Protein AF-A0A9P7GF35-F1 (afdb_monomer)

Radius of gyration: 22.17 Å; Cα contacts (8 Å, |Δi|>4): 442; chains: 1; bounding box: 67×77×40 Å

Solvent-accessible surface area (backbone atoms only — not comparable to full-atom values): 13468 Å² total; per-residue (Å²): 143,90,86,85,67,69,84,62,52,58,61,56,48,50,56,48,52,73,62,25,86,71,75,96,76,83,63,49,80,72,39,48,43,60,59,51,46,51,55,46,25,17,73,70,46,30,60,53,53,39,64,26,36,18,24,52,23,86,86,40,63,33,43,46,69,70,34,68,54,26,30,35,24,61,68,49,75,33,52,42,80,53,73,82,64,52,25,45,70,47,24,30,50,21,45,73,65,11,29,26,39,33,44,51,87,72,87,72,86,39,48,26,38,31,23,27,37,47,41,93,91,48,76,90,35,54,89,33,25,25,45,34,38,32,31,78,45,62,67,86,70,77,71,82,72,83,70,72,71,59,67,54,64,40,42,90,63,93,43,52,32,43,34,39,37,39,35,34,83,42,91,56,62,50,65,44,65,48,73,47,97,54,50,77,82,59,80,44,59,61,79,51,31,45,37,20,35,38,40,38,37,27,20,86,44,72,75,29,31,43,83,72,82,76,78,74,76,78,78,80,71,79,80,80,80,80,80,78,83,84,79,86,82,87,133

Nearest PDB structures (foldseek):
  7v0k-assembly1_P  TM=4.024E-01  e=1.291E+00  Homo sapiens
  7v0y-assembly1_C  TM=4.016E-01  e=3.943E+00  Homo sapiens
  7tw3-assembly1_A  TM=4.427E-01  e=6.087E+00  Homo sapiens
  7tw6-assembly1_K  TM=3.292E-01  e=5.053E+00  Homo sapiens

Mean predicted aligned error: 11.5 Å

Organism: NCBI:txid117069

Secondary structure (DSSP, 8-state):
---SSHHHHHHHHHHHHHHBT-----PPPPEEHHHHHHHHB-HHHHHHHHT---TT-TTSPPHHHHTTTEEE---EEEEBSSGGGSSHHHHHHHHHHTEEEEPPSSSSSSSEEEEEEE-TTS---GGGEEEEEEEEEEGGG---------GGGG---SS-EEEEEEEET-S--EEEE---S-GGGGT--HHHHTTEEEEEEE--STTTB-----------------PPP------

Sequence (235 aa):
MLARSVALEETLAGDIYQRLSIQTVCVGAPVKGLDWLRALLSEELYNQARQARPCGDENGATLEDAFEDAWFTFSHFAKAEDSSLISIKYLTACNVCGMAIQCPPNPYSIDGMFGIHFGIDKPIKEKNTGAGLWKARFREDGDINEHVINPTIAGSNKNPTLAFVFEMGSSDSKVVASRVDSPRAIGSGNDALGKHYQLVVHGVTSATFSVRRLKSQSSQVPAATRAVPTTLGGE

Foldseek 3Di:
DDPDPPPVLCPLVVVVCVQWVDDDDDWDDKDQPLVVLPQWWPPVQSVVQQQFAFQLDPPADGVCVQRVQKIATADEEIEGPDLVCLALSVLLSCRVRNYWYQYDPDDQQFRTKHWIAGHPP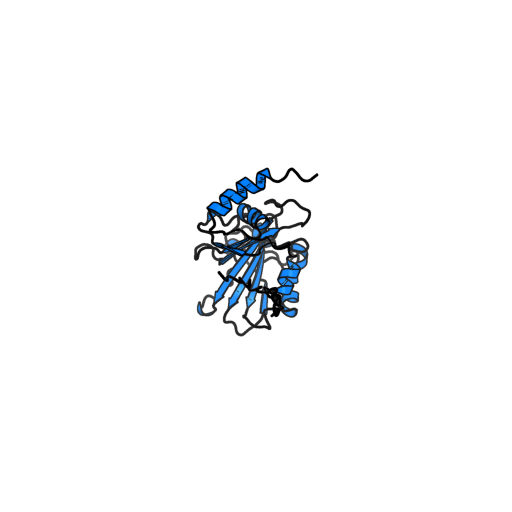DDSDSQRIEMETEHEDEPVPVDPPPDDRQRCSNHDYPGAYEYEYEYEPDPDFHKDWHHDPDPVVRVDDSSSRNRYTYIYTYYDDCNTTPDDDDPPPPPPPPPPPDDDDDDDDDD

Structure (mmCIF, N/CA/C/O backbone):
data_AF-A0A9P7GF35-F1
#
_entry.id   AF-A0A9P7GF35-F1
#
loop_
_atom_site.group_PDB
_atom_site.id
_atom_site.type_symbol
_atom_site.label_atom_id
_atom_site.label_alt_id
_atom_site.label_comp_id
_atom_site.label_asym_id
_atom_site.label_entity_id
_atom_site.label_seq_id
_atom_site.pdbx_PDB_ins_code
_atom_site.Cartn_x
_atom_site.Cartn_y
_atom_site.Cartn_z
_atom_site.occupancy
_atom_site.B_iso_or_equiv
_atom_site.auth_seq_id
_atom_site.auth_comp_id
_atom_site.auth_asym_id
_atom_site.auth_atom_id
_atom_site.pdbx_PDB_model_num
ATOM 1 N N . MET A 1 1 ? -29.688 -7.977 17.708 1.00 28.17 1 MET A N 1
ATOM 2 C CA . MET A 1 1 ? -30.329 -6.677 17.408 1.00 28.17 1 MET A CA 1
ATOM 3 C C . MET A 1 1 ? -29.433 -5.941 16.405 1.00 28.17 1 MET A C 1
ATOM 5 O O . MET A 1 1 ? -28.648 -5.092 16.791 1.00 28.17 1 MET A O 1
ATOM 9 N N . LEU A 1 2 ? -29.465 -6.361 15.133 1.00 30.31 2 LEU A N 1
ATOM 10 C CA . LEU A 1 2 ? -28.614 -5.874 14.033 1.00 30.31 2 LEU A CA 1
ATOM 11 C C . LEU A 1 2 ? -29.539 -5.419 12.902 1.00 30.31 2 LEU A C 1
ATOM 13 O O . LEU A 1 2 ? -29.846 -6.170 11.989 1.00 30.31 2 LEU A O 1
ATOM 17 N N . ALA A 1 3 ? -30.080 -4.216 13.032 1.00 31.89 3 ALA A N 1
ATOM 18 C CA . ALA A 1 3 ? -30.901 -3.602 11.998 1.00 31.89 3 ALA A CA 1
ATOM 19 C C . ALA A 1 3 ? -30.765 -2.089 12.142 1.00 31.89 3 ALA A C 1
ATOM 21 O O . ALA A 1 3 ? -31.609 -1.456 12.771 1.00 31.89 3 ALA A O 1
ATOM 22 N N . ARG A 1 4 ? -29.647 -1.523 11.660 1.00 30.78 4 ARG A N 1
ATOM 23 C CA . ARG A 1 4 ? -29.525 -0.066 11.445 1.00 30.78 4 ARG A CA 1
ATOM 24 C C . ARG A 1 4 ? -28.372 0.412 10.542 1.00 30.78 4 ARG A C 1
ATOM 26 O O . ARG A 1 4 ? -28.106 1.608 10.540 1.00 30.78 4 ARG A O 1
ATOM 33 N N . SER A 1 5 ? -27.733 -0.445 9.736 1.00 34.16 5 SER A N 1
ATOM 34 C CA . SER A 1 5 ? -26.709 -0.011 8.753 1.00 34.16 5 SER A CA 1
ATOM 35 C C . SER A 1 5 ? -27.107 -0.140 7.273 1.00 34.16 5 SER A C 1
ATOM 37 O O . SER A 1 5 ? -26.442 0.450 6.430 1.00 34.16 5 SER A O 1
ATOM 39 N N . VAL A 1 6 ? -28.214 -0.817 6.950 1.00 39.38 6 VAL A N 1
ATOM 40 C CA . VAL A 1 6 ? -28.559 -1.233 5.569 1.00 39.38 6 VAL A CA 1
ATOM 41 C C . VAL A 1 6 ? -28.831 -0.062 4.604 1.00 39.38 6 VAL A C 1
ATOM 43 O O . VAL A 1 6 ? -28.586 -0.168 3.409 1.00 39.38 6 VAL A O 1
ATOM 46 N N . ALA A 1 7 ? -29.253 1.104 5.099 1.00 35.03 7 ALA A N 1
ATOM 47 C CA . ALA A 1 7 ? -29.699 2.204 4.232 1.00 35.03 7 ALA A CA 1
ATOM 48 C C . ALA A 1 7 ? -28.572 2.984 3.517 1.00 35.03 7 ALA A C 1
ATOM 50 O O . ALA A 1 7 ? -28.858 3.768 2.616 1.00 35.03 7 ALA A O 1
ATOM 51 N N . LEU A 1 8 ? -27.305 2.816 3.918 1.00 39.34 8 LEU A N 1
ATOM 52 C CA . LEU A 1 8 ? -26.163 3.478 3.262 1.00 39.34 8 LEU A CA 1
ATOM 53 C C . LEU A 1 8 ? -25.446 2.553 2.267 1.00 39.34 8 LEU A C 1
ATOM 55 O O . LEU A 1 8 ? -24.799 3.040 1.343 1.00 39.34 8 LEU A O 1
ATOM 59 N N . GLU A 1 9 ? -25.589 1.237 2.446 1.00 47.12 9 GLU A N 1
ATOM 60 C CA . GLU A 1 9 ? -24.984 0.213 1.593 1.00 47.12 9 GLU A CA 1
ATOM 61 C C . GLU A 1 9 ? -25.711 0.106 0.248 1.00 47.12 9 GLU A C 1
ATOM 63 O O . GLU A 1 9 ? -25.050 0.056 -0.782 1.00 47.12 9 GLU A O 1
ATOM 68 N N . GLU A 1 10 ? -27.047 0.173 0.220 1.00 49.66 10 GLU A N 1
ATOM 69 C CA . GLU A 1 10 ? -27.807 -0.004 -1.028 1.00 49.66 10 GLU A CA 1
ATOM 70 C C . GLU A 1 10 ? -27.603 1.144 -2.031 1.00 49.66 10 GLU A C 1
ATOM 72 O O . GLU A 1 10 ? -27.444 0.900 -3.227 1.00 49.66 10 GLU A O 1
ATOM 77 N N . THR A 1 11 ? -27.537 2.395 -1.566 1.00 53.59 11 THR A N 1
ATOM 78 C CA . THR A 1 11 ? -27.461 3.557 -2.469 1.00 53.59 11 THR A CA 1
ATOM 79 C C . THR A 1 11 ? -26.055 3.778 -3.024 1.00 53.59 11 THR A C 1
ATOM 81 O O . THR A 1 11 ? -25.903 4.073 -4.207 1.00 53.59 11 THR A O 1
ATOM 84 N N . LEU A 1 12 ? -25.016 3.637 -2.188 1.00 54.94 12 LEU A N 1
ATOM 85 C CA . LEU A 1 12 ? -23.630 3.819 -2.634 1.00 54.94 12 LEU A CA 1
ATOM 86 C C . LEU A 1 12 ? -23.150 2.624 -3.455 1.00 54.94 12 LEU A C 1
ATOM 88 O O . LEU A 1 12 ? -22.495 2.819 -4.473 1.00 54.94 12 LEU A O 1
ATOM 92 N N . ALA A 1 13 ? -23.479 1.399 -3.035 1.00 60.09 13 ALA A N 1
ATOM 93 C CA . ALA A 1 13 ? -23.091 0.220 -3.793 1.00 60.09 13 ALA A CA 1
ATOM 94 C C . ALA A 1 13 ? -23.854 0.148 -5.121 1.00 60.09 13 ALA A C 1
ATOM 96 O O . ALA A 1 13 ? -23.249 -0.185 -6.131 1.00 60.09 13 ALA A O 1
ATOM 97 N N . GLY A 1 14 ? -25.139 0.528 -5.155 1.00 61.09 14 GLY A N 1
ATOM 98 C CA . GLY A 1 14 ? -25.937 0.555 -6.384 1.00 61.09 14 GLY A CA 1
ATOM 99 C C . GLY A 1 14 ? -25.341 1.441 -7.484 1.00 61.09 14 GLY A C 1
ATOM 100 O O . GLY A 1 14 ? -25.184 0.979 -8.612 1.00 61.09 14 GLY A O 1
ATOM 101 N N . ASP A 1 15 ? -24.943 2.674 -7.151 1.00 65.81 15 ASP A N 1
ATOM 102 C CA . ASP A 1 15 ? -24.263 3.587 -8.089 1.00 65.81 15 ASP A CA 1
ATOM 103 C C . ASP A 1 15 ? -22.918 3.008 -8.568 1.00 65.81 15 ASP A C 1
ATOM 105 O O . ASP A 1 15 ? -22.574 3.048 -9.746 1.00 65.81 15 ASP A O 1
ATOM 109 N N . ILE A 1 16 ? -22.174 2.365 -7.668 1.00 65.69 16 ILE A N 1
ATOM 110 C CA . ILE A 1 16 ? -20.873 1.762 -7.981 1.00 65.69 16 ILE A CA 1
ATOM 111 C C . ILE A 1 16 ? -21.010 0.556 -8.906 1.00 65.69 16 ILE A C 1
ATOM 113 O O . ILE A 1 16 ? -20.265 0.452 -9.876 1.00 65.69 16 ILE A O 1
ATOM 117 N N . TYR A 1 17 ? -21.974 -0.326 -8.646 1.00 65.38 17 TYR A N 1
ATOM 118 C CA . TYR A 1 17 ? -22.264 -1.478 -9.497 1.00 65.38 17 TYR A CA 1
ATOM 119 C C . TYR A 1 17 ? -22.778 -1.073 -10.880 1.00 65.38 17 TYR A C 1
ATOM 121 O O . TYR A 1 17 ? -22.574 -1.813 -11.833 1.00 65.38 17 TYR A O 1
ATOM 129 N N . GLN A 1 18 ? -23.435 0.082 -11.021 1.00 66.88 18 GLN A N 1
ATOM 130 C CA . GLN A 1 18 ? -23.848 0.579 -12.337 1.00 66.88 18 GLN A CA 1
ATOM 131 C C . GLN A 1 18 ? -22.675 1.117 -13.157 1.00 66.88 18 GLN A C 1
ATOM 1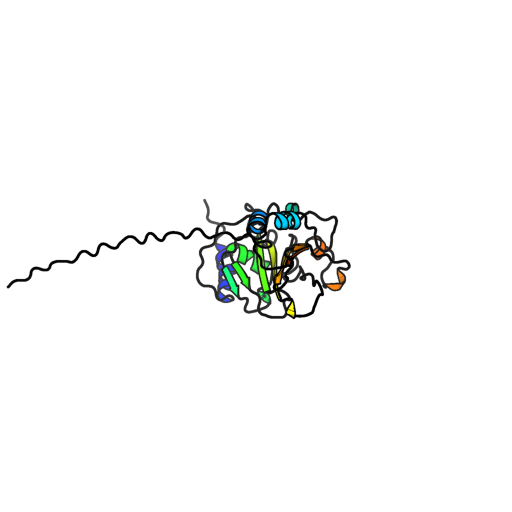33 O O . GLN A 1 18 ? -22.689 1.014 -14.380 1.00 66.88 18 GLN A O 1
ATOM 138 N N . ARG A 1 19 ? -21.671 1.694 -12.491 1.00 65.56 19 ARG A N 1
ATOM 139 C CA . ARG A 1 19 ? -20.513 2.338 -13.133 1.00 65.56 19 ARG A CA 1
ATOM 140 C C . ARG A 1 19 ? -19.305 1.419 -13.303 1.00 65.56 19 ARG A C 1
ATOM 142 O O . ARG A 1 19 ? -18.307 1.816 -13.898 1.00 65.56 19 ARG A O 1
ATOM 149 N N . LEU A 1 20 ? -19.371 0.215 -12.747 1.00 59.47 20 LEU A N 1
ATOM 150 C CA . LEU A 1 20 ? -18.343 -0.808 -12.844 1.00 59.47 20 LEU A CA 1
ATOM 151 C C . LEU A 1 20 ? -18.967 -2.083 -13.406 1.00 59.47 20 LEU A C 1
ATOM 153 O O . LEU A 1 20 ? -20.027 -2.516 -12.967 1.00 59.47 20 LEU A O 1
ATOM 157 N N . SER A 1 21 ? -18.285 -2.740 -14.337 1.00 61.38 21 SER A N 1
ATOM 158 C CA . SER A 1 21 ? -18.743 -4.017 -14.897 1.00 61.38 21 SER A CA 1
ATOM 159 C C . SER A 1 21 ? -18.522 -5.184 -13.920 1.00 61.38 21 SER A C 1
ATOM 161 O O . SER A 1 21 ? -17.575 -5.957 -14.055 1.00 61.38 21 SER A O 1
ATOM 163 N N . ILE A 1 22 ? -19.390 -5.319 -12.910 1.00 58.19 22 ILE A N 1
ATOM 164 C CA . ILE A 1 22 ? -19.257 -6.319 -11.833 1.00 58.19 22 ILE A CA 1
ATOM 165 C C . ILE A 1 22 ? -20.374 -7.375 -11.910 1.00 58.19 22 ILE A C 1
ATOM 167 O O . ILE A 1 22 ? -21.554 -7.043 -12.004 1.00 58.19 22 ILE A O 1
ATOM 171 N N . GLN A 1 23 ? -20.015 -8.660 -11.813 1.00 52.72 23 GLN A N 1
ATOM 172 C CA . GLN A 1 23 ? -20.946 -9.772 -11.554 1.00 52.72 23 GLN A CA 1
ATOM 173 C C . GLN A 1 23 ? -20.897 -10.154 -10.066 1.00 52.72 23 GLN A C 1
ATOM 175 O O . GLN A 1 23 ? -19.844 -10.033 -9.458 1.00 52.72 23 GLN A O 1
ATOM 180 N N . THR A 1 24 ? -22.015 -10.594 -9.475 1.00 50.47 24 THR A N 1
ATOM 181 C CA . THR A 1 24 ? -22.198 -10.868 -8.030 1.00 50.47 24 THR A CA 1
ATOM 182 C C . THR A 1 24 ? -21.032 -11.636 -7.381 1.00 50.47 24 THR A C 1
ATOM 184 O O . THR A 1 24 ? -20.631 -12.683 -7.887 1.00 50.47 24 THR A O 1
ATOM 187 N N . VAL A 1 25 ? -20.522 -11.148 -6.236 1.00 51.81 25 VAL A N 1
ATOM 188 C CA . VAL A 1 25 ? -19.281 -11.651 -5.612 1.00 51.81 25 VAL A CA 1
ATOM 189 C C . VAL A 1 25 ? -19.461 -12.089 -4.156 1.00 51.81 25 VAL A C 1
ATOM 191 O O . VAL A 1 25 ? -20.094 -11.407 -3.353 1.00 51.81 25 VAL A O 1
ATOM 194 N N . CYS A 1 26 ? -18.828 -13.209 -3.797 1.00 52.53 26 CYS A N 1
ATOM 195 C CA . CYS A 1 26 ? -18.557 -13.579 -2.410 1.00 52.53 26 CYS A CA 1
ATOM 196 C C . CYS A 1 26 ? -17.395 -12.732 -1.862 1.00 52.53 26 CYS A C 1
ATOM 198 O O . CYS A 1 26 ? -16.253 -12.858 -2.316 1.00 52.53 26 CYS A O 1
ATOM 200 N N . VAL A 1 27 ? -17.675 -11.881 -0.876 1.00 59.75 27 VAL A N 1
ATOM 201 C CA . VAL A 1 27 ? -16.655 -11.076 -0.191 1.00 59.75 27 VAL A CA 1
ATOM 202 C C . VAL A 1 27 ? -15.805 -11.994 0.692 1.00 59.75 27 VAL A C 1
ATOM 204 O O . VAL A 1 27 ? -16.333 -12.738 1.520 1.00 59.75 27 VAL A O 1
ATOM 207 N N . GLY A 1 28 ? -14.486 -11.984 0.485 1.00 64.19 28 GLY A N 1
ATOM 208 C CA . GLY A 1 28 ? -13.545 -12.725 1.327 1.00 64.19 28 GLY A CA 1
ATOM 209 C C . GLY A 1 28 ? -13.454 -12.123 2.732 1.00 64.19 28 GLY A C 1
ATOM 210 O O . GLY A 1 28 ? -13.747 -10.947 2.934 1.00 64.19 28 GLY A O 1
ATOM 211 N N . ALA A 1 29 ? -13.037 -12.921 3.717 1.00 82.75 29 ALA A N 1
ATOM 212 C CA . ALA A 1 29 ? -12.776 -12.394 5.055 1.00 82.75 29 ALA A CA 1
ATOM 213 C C . ALA A 1 29 ? -11.640 -11.345 5.011 1.00 82.75 29 ALA A C 1
ATOM 215 O O . ALA A 1 29 ? -10.667 -11.557 4.282 1.00 82.75 29 ALA A O 1
ATOM 216 N N . PRO A 1 30 ? -11.726 -10.249 5.791 1.00 90.19 30 PRO A N 1
ATOM 217 C CA . PRO A 1 30 ? -10.646 -9.275 5.899 1.00 90.19 30 PRO A CA 1
ATOM 218 C C . PRO A 1 30 ? -9.318 -9.922 6.305 1.00 90.19 30 PRO A C 1
ATOM 220 O O . PRO A 1 30 ? -9.273 -10.769 7.198 1.00 90.19 30 PRO A O 1
ATOM 223 N N . VAL A 1 31 ? -8.227 -9.484 5.681 1.00 93.12 31 VAL A N 1
ATOM 224 C CA . VAL A 1 31 ? -6.857 -9.917 5.982 1.00 93.12 31 VAL A CA 1
ATOM 225 C C . VAL A 1 31 ? -6.080 -8.730 6.535 1.00 93.12 31 VAL A C 1
ATOM 227 O O . VAL A 1 31 ? -6.189 -7.626 6.003 1.00 93.12 31 VAL A O 1
ATOM 230 N N . LYS A 1 32 ? -5.276 -8.931 7.584 1.00 95.88 32 LYS A N 1
ATOM 231 C CA . LYS A 1 32 ? -4.388 -7.873 8.085 1.00 95.88 32 LYS A CA 1
ATOM 232 C C . LYS A 1 32 ? -3.385 -7.466 7.006 1.00 95.88 32 LYS A C 1
ATOM 234 O O . LYS A 1 32 ? -2.803 -8.325 6.346 1.00 95.88 32 LYS A O 1
ATOM 239 N N . GLY A 1 33 ? -3.138 -6.169 6.858 1.00 94.31 33 GLY A N 1
ATOM 240 C CA . GLY A 1 33 ? -2.268 -5.624 5.814 1.00 94.31 33 GLY A CA 1
ATOM 241 C C . GLY A 1 33 ? -0.842 -6.176 5.881 1.00 94.31 33 GLY A C 1
ATOM 242 O O . GLY A 1 33 ? -0.283 -6.574 4.860 1.00 94.31 33 GLY A O 1
ATOM 243 N N . LEU A 1 34 ? -0.278 -6.289 7.088 1.00 96.31 34 LEU A N 1
ATOM 244 C CA . LEU A 1 34 ? 1.055 -6.869 7.292 1.00 96.31 34 LEU A CA 1
ATOM 245 C C . LEU A 1 34 ? 1.097 -8.375 6.989 1.00 96.31 34 LEU A C 1
ATOM 247 O O . LEU A 1 34 ? 2.058 -8.847 6.383 1.00 96.31 34 LEU A O 1
ATOM 251 N N . ASP A 1 35 ? 0.039 -9.122 7.322 1.00 95.31 35 ASP A N 1
ATOM 252 C CA . ASP A 1 35 ? -0.058 -10.549 6.985 1.00 95.31 35 ASP A CA 1
ATOM 253 C C . ASP A 1 35 ? -0.170 -10.756 5.471 1.00 95.31 35 ASP A C 1
ATOM 255 O O . ASP A 1 35 ? 0.453 -11.665 4.916 1.00 95.31 35 ASP A O 1
ATOM 259 N N . TRP A 1 36 ? -0.916 -9.884 4.786 1.00 93.38 36 TRP A N 1
ATOM 260 C CA . TRP A 1 36 ? -0.992 -9.870 3.329 1.00 93.38 36 TRP A CA 1
ATOM 261 C C . TRP A 1 36 ? 0.381 -9.592 2.704 1.00 93.38 36 TRP A C 1
ATOM 263 O O . TRP A 1 36 ? 0.813 -10.325 1.815 1.00 93.38 36 TRP A O 1
ATOM 273 N N . LEU A 1 37 ? 1.114 -8.596 3.214 1.00 93.50 37 LEU A N 1
ATOM 274 C CA . LEU A 1 37 ? 2.448 -8.256 2.717 1.00 93.50 37 LEU A CA 1
ATOM 275 C C . LEU A 1 37 ? 3.452 -9.395 2.947 1.00 93.50 37 LEU A C 1
ATOM 277 O O . LEU A 1 37 ? 4.238 -9.717 2.054 1.00 93.50 37 LEU A O 1
ATOM 281 N N . ARG A 1 38 ? 3.387 -10.056 4.110 1.00 94.06 38 ARG A N 1
ATOM 282 C CA . ARG A 1 38 ? 4.190 -11.246 4.427 1.00 94.06 38 ARG A CA 1
ATOM 283 C C . ARG A 1 38 ? 3.854 -12.432 3.528 1.00 94.06 38 ARG A C 1
ATOM 285 O O . ARG A 1 38 ? 4.718 -13.254 3.238 1.00 94.06 38 ARG A O 1
ATOM 292 N N . ALA A 1 39 ? 2.595 -12.564 3.119 1.00 91.62 39 ALA A N 1
ATOM 293 C CA . ALA A 1 39 ? 2.179 -13.599 2.183 1.00 91.62 39 ALA A CA 1
ATOM 294 C C . ALA A 1 39 ? 2.626 -13.306 0.744 1.00 91.62 39 ALA A C 1
ATOM 296 O O . ALA A 1 39 ? 2.810 -14.255 -0.016 1.00 91.62 39 ALA A O 1
ATOM 297 N N . LEU A 1 40 ? 2.802 -12.030 0.387 1.00 90.69 40 LEU A N 1
ATOM 298 C CA . LEU A 1 40 ? 3.241 -11.589 -0.935 1.00 90.69 40 LEU A CA 1
ATOM 299 C C . LEU A 1 40 ? 4.759 -11.733 -1.123 1.00 90.69 40 LEU A C 1
ATOM 301 O O . LEU A 1 40 ? 5.205 -12.346 -2.092 1.00 90.69 40 LEU A O 1
ATOM 305 N N . LEU A 1 41 ? 5.550 -11.173 -0.209 1.00 91.44 41 LEU A N 1
ATOM 306 C CA . LEU A 1 41 ? 7.009 -11.087 -0.330 1.00 91.44 41 LEU A CA 1
ATOM 307 C C . LEU A 1 41 ? 7.709 -12.311 0.273 1.00 91.44 41 LEU A C 1
ATOM 309 O O . LEU A 1 41 ? 7.141 -13.017 1.108 1.00 91.44 41 LEU A O 1
ATOM 313 N N . SER A 1 42 ? 8.952 -12.573 -0.132 1.00 91.12 42 SER A N 1
ATOM 314 C CA . SER A 1 42 ? 9.828 -13.489 0.608 1.00 91.12 42 SER A CA 1
ATOM 315 C C . SER A 1 42 ? 10.098 -12.957 2.020 1.00 91.12 42 SER A C 1
ATOM 317 O O . SER A 1 42 ? 9.968 -11.763 2.284 1.00 91.12 42 SER A O 1
ATOM 319 N N . GLU A 1 43 ? 10.470 -13.835 2.955 1.00 91.56 43 GLU A N 1
ATOM 320 C CA . GLU A 1 43 ? 10.655 -13.443 4.360 1.00 91.56 43 GLU A CA 1
ATOM 321 C C . GLU A 1 43 ? 11.737 -12.367 4.541 1.00 91.56 43 GLU A C 1
ATOM 323 O O . GLU A 1 43 ? 11.567 -11.436 5.329 1.00 91.56 43 GLU A O 1
ATOM 328 N N . GLU A 1 44 ? 12.819 -12.447 3.766 1.00 90.12 44 GLU A N 1
ATOM 329 C CA . GLU A 1 44 ? 13.876 -11.436 3.753 1.00 90.12 44 GLU A CA 1
ATOM 330 C C . GLU A 1 44 ? 13.346 -10.069 3.300 1.00 90.12 44 GLU A C 1
ATOM 332 O O . GLU A 1 44 ? 13.517 -9.068 4.000 1.00 90.12 44 GLU A O 1
ATOM 337 N N . LEU A 1 45 ? 12.642 -10.024 2.167 1.00 91.56 45 LEU A N 1
ATOM 338 C CA . LEU A 1 45 ? 12.130 -8.774 1.606 1.00 91.56 45 LEU A CA 1
ATOM 339 C C . LEU A 1 45 ? 10.960 -8.208 2.412 1.00 91.56 45 LEU A C 1
ATOM 341 O O . LEU A 1 45 ? 10.824 -6.993 2.521 1.00 91.56 45 LEU A O 1
ATOM 345 N N . TYR A 1 46 ? 10.155 -9.064 3.039 1.00 94.56 46 TYR A N 1
ATOM 346 C CA . TYR A 1 46 ? 9.144 -8.650 4.007 1.00 94.56 46 TYR A CA 1
ATOM 347 C C . TYR A 1 46 ? 9.778 -7.929 5.205 1.00 94.56 46 TYR A C 1
ATOM 349 O O . TYR A 1 46 ? 9.304 -6.866 5.610 1.00 94.56 46 TYR A O 1
ATOM 357 N N . ASN A 1 47 ? 10.877 -8.464 5.747 1.00 94.19 47 ASN A N 1
ATOM 358 C CA . ASN A 1 47 ? 11.591 -7.836 6.859 1.00 94.19 47 ASN A CA 1
ATOM 359 C C . ASN A 1 47 ? 12.181 -6.471 6.489 1.00 94.19 47 ASN A C 1
ATOM 361 O O . ASN A 1 47 ? 12.208 -5.577 7.332 1.00 94.19 47 ASN A O 1
ATOM 365 N N . GLN A 1 48 ? 12.610 -6.288 5.240 1.00 93.12 48 GLN A N 1
ATOM 366 C CA . GLN A 1 48 ? 13.031 -4.980 4.733 1.00 93.12 48 GLN A CA 1
ATOM 367 C C . GLN A 1 48 ? 11.828 -4.039 4.569 1.00 93.12 48 GLN A C 1
ATOM 369 O O . GLN A 1 48 ? 11.850 -2.909 5.056 1.00 93.12 48 GLN A O 1
ATOM 374 N N . ALA A 1 49 ? 10.751 -4.520 3.945 1.00 94.38 49 ALA A N 1
ATOM 375 C CA . ALA A 1 49 ? 9.553 -3.738 3.664 1.00 94.38 49 ALA A CA 1
ATOM 376 C C . ALA A 1 49 ? 8.881 -3.199 4.936 1.00 94.38 49 ALA A C 1
ATOM 378 O O . ALA A 1 49 ? 8.502 -2.031 4.977 1.00 94.38 49 ALA A O 1
ATOM 379 N N . ARG A 1 50 ? 8.771 -4.007 5.999 1.00 96.25 50 ARG A N 1
ATOM 380 C CA . ARG A 1 50 ? 8.124 -3.585 7.256 1.00 96.25 50 ARG A CA 1
ATOM 381 C C . ARG A 1 50 ? 8.864 -2.441 7.965 1.00 96.25 50 ARG A C 1
ATOM 383 O O . ARG A 1 50 ? 8.244 -1.674 8.689 1.00 96.25 50 ARG A O 1
ATOM 390 N N . GLN A 1 51 ? 10.167 -2.296 7.720 1.00 96.44 51 GLN A N 1
ATOM 391 C CA . GLN A 1 51 ? 11.003 -1.230 8.286 1.00 96.44 51 GLN A CA 1
ATOM 392 C C . GLN A 1 51 ? 11.036 0.039 7.418 1.00 96.44 51 GLN A C 1
ATOM 394 O O . GLN A 1 51 ? 11.688 1.019 7.786 1.00 96.44 51 GLN A O 1
ATOM 399 N N . ALA A 1 52 ? 10.346 0.042 6.271 1.00 94.94 52 ALA A N 1
ATOM 400 C CA . ALA A 1 52 ? 10.271 1.203 5.394 1.00 94.94 52 ALA A CA 1
ATOM 401 C C . ALA A 1 52 ? 9.663 2.416 6.115 1.00 94.94 52 ALA A C 1
ATOM 403 O O . ALA A 1 52 ? 8.798 2.279 6.980 1.00 94.94 52 ALA A O 1
ATOM 404 N N . ARG A 1 53 ? 10.114 3.610 5.730 1.00 95.06 53 ARG A N 1
ATOM 405 C CA . ARG A 1 53 ? 9.643 4.905 6.242 1.00 95.06 53 ARG A CA 1
ATOM 406 C C . ARG A 1 53 ? 8.862 5.641 5.145 1.00 95.06 53 ARG A C 1
ATOM 408 O O . ARG A 1 53 ? 9.024 5.284 3.973 1.00 95.06 53 ARG A O 1
ATOM 415 N N . PRO A 1 54 ? 8.030 6.638 5.490 1.00 93.81 54 PRO A N 1
ATOM 416 C CA . PRO A 1 54 ? 7.350 7.450 4.497 1.00 93.81 54 PRO A CA 1
ATOM 417 C C . PRO A 1 54 ? 8.325 8.106 3.517 1.00 93.81 54 PRO A C 1
ATOM 419 O O . PRO A 1 54 ? 9.406 8.555 3.892 1.00 93.81 54 PRO A O 1
ATOM 422 N N . CYS A 1 55 ? 7.910 8.232 2.262 1.00 90.62 55 CYS A N 1
ATOM 423 C CA . CYS A 1 55 ? 8.717 8.789 1.186 1.00 90.62 55 CYS A CA 1
ATOM 424 C C . CYS A 1 55 ? 9.174 10.229 1.458 1.00 90.62 55 CYS A C 1
ATOM 426 O O . CYS A 1 55 ? 10.246 10.608 0.997 1.00 90.62 55 CYS A O 1
ATOM 428 N N . GLY A 1 56 ? 8.368 11.027 2.169 1.00 88.12 56 GLY A N 1
ATOM 429 C CA . GLY A 1 56 ? 8.679 12.420 2.512 1.00 88.12 56 GLY A CA 1
ATOM 430 C C . GLY A 1 56 ? 9.040 12.668 3.975 1.00 88.12 56 GLY A C 1
ATOM 431 O O . GLY A 1 56 ? 9.119 13.830 4.362 1.00 88.12 56 GLY A O 1
ATOM 432 N N . ASP A 1 57 ? 9.203 11.622 4.790 1.00 88.88 57 ASP A N 1
ATOM 433 C CA . ASP A 1 57 ? 9.577 11.755 6.202 1.00 88.88 57 ASP A CA 1
ATOM 434 C C . ASP A 1 57 ? 10.425 10.561 6.662 1.00 88.88 57 ASP A C 1
ATOM 436 O O . ASP A 1 57 ? 9.913 9.503 7.027 1.00 88.88 57 ASP A O 1
ATOM 440 N N . GLU A 1 58 ? 11.746 10.739 6.665 1.00 87.25 58 GLU A N 1
ATOM 441 C CA . GLU A 1 58 ? 12.695 9.702 7.089 1.00 87.25 58 GLU A CA 1
ATOM 442 C C . GLU A 1 58 ? 12.608 9.359 8.584 1.00 87.25 58 GLU A C 1
ATOM 444 O O . GLU A 1 58 ? 12.993 8.258 8.982 1.00 87.25 58 GLU A O 1
ATOM 449 N N . ASN A 1 59 ? 12.075 10.278 9.393 1.00 90.38 59 ASN A N 1
ATOM 450 C CA . ASN A 1 59 ? 11.893 10.108 10.832 1.00 90.38 59 ASN A CA 1
ATOM 451 C C . ASN A 1 59 ? 10.463 9.660 11.183 1.00 90.38 59 ASN A C 1
ATOM 453 O O . ASN A 1 59 ? 10.150 9.475 12.361 1.00 90.38 59 ASN A O 1
ATOM 457 N N . GLY A 1 60 ? 9.606 9.470 10.174 1.00 91.56 60 GLY A N 1
ATOM 458 C CA . GLY A 1 60 ? 8.224 9.033 10.333 1.00 91.56 60 GLY A CA 1
ATOM 459 C C . GLY A 1 60 ? 8.105 7.603 10.866 1.00 91.56 60 GLY A C 1
ATOM 460 O O . GLY A 1 60 ? 9.088 6.875 10.996 1.00 91.56 60 GLY A O 1
ATOM 461 N N . ALA A 1 61 ? 6.886 7.161 11.175 1.00 96.06 61 ALA A N 1
ATOM 462 C CA . ALA A 1 61 ? 6.621 5.804 11.670 1.00 96.06 61 ALA A CA 1
ATOM 463 C C . ALA A 1 61 ? 7.069 4.719 10.666 1.00 96.06 61 ALA A C 1
ATOM 465 O O . ALA A 1 61 ? 7.092 4.967 9.457 1.00 96.06 61 ALA A O 1
ATOM 466 N N . THR A 1 62 ? 7.433 3.516 11.129 1.00 97.19 62 THR A N 1
ATOM 467 C CA . THR A 1 62 ? 7.727 2.423 10.183 1.00 97.19 62 THR A CA 1
ATOM 468 C C . THR A 1 62 ? 6.448 2.016 9.455 1.00 97.19 62 THR A C 1
ATOM 470 O O . THR A 1 62 ? 5.345 2.339 9.896 1.00 97.19 62 THR A O 1
ATOM 473 N N . LEU A 1 63 ? 6.574 1.286 8.347 1.00 97.38 63 LEU A N 1
ATOM 474 C CA . LEU A 1 63 ? 5.429 0.662 7.689 1.00 97.38 63 LEU A CA 1
ATOM 475 C C . LEU A 1 63 ? 4.709 -0.289 8.655 1.00 97.38 63 LEU A C 1
ATOM 477 O O . LEU A 1 63 ? 3.484 -0.306 8.684 1.00 97.38 63 LEU A O 1
ATOM 481 N N . GLU A 1 64 ? 5.452 -1.041 9.469 1.00 97.88 64 GLU A N 1
ATOM 482 C CA . GLU A 1 64 ? 4.890 -1.907 10.511 1.00 97.88 64 GLU A CA 1
ATOM 483 C C . GLU A 1 64 ? 3.993 -1.132 11.482 1.00 97.88 64 GLU A C 1
ATOM 485 O O . GLU A 1 64 ? 2.832 -1.495 11.650 1.00 97.88 64 GLU A O 1
ATOM 490 N N . ASP A 1 65 ? 4.491 -0.026 12.036 1.00 97.94 65 ASP A N 1
ATOM 491 C CA . ASP A 1 65 ? 3.736 0.799 12.985 1.00 97.94 65 ASP A CA 1
ATOM 492 C C . ASP A 1 65 ? 2.542 1.488 12.306 1.00 97.94 65 ASP A C 1
ATOM 494 O O . ASP A 1 65 ? 1.427 1.506 12.820 1.00 97.94 65 ASP A O 1
ATOM 498 N N . ALA A 1 66 ? 2.753 2.056 11.116 1.00 97.06 66 ALA A N 1
ATOM 499 C CA . ALA A 1 66 ? 1.730 2.823 10.413 1.00 97.06 66 ALA A CA 1
ATOM 500 C C . ALA A 1 66 ? 0.571 1.959 9.899 1.00 97.06 66 ALA A C 1
ATOM 502 O O . ALA A 1 66 ? -0.531 2.474 9.707 1.00 97.06 66 ALA A O 1
ATOM 503 N N . PHE A 1 67 ? 0.808 0.664 9.668 1.00 97.75 67 PHE A N 1
ATOM 504 C CA . PHE A 1 67 ? -0.177 -0.286 9.149 1.00 97.75 67 PHE A CA 1
ATOM 505 C C . PHE A 1 67 ? -0.529 -1.402 10.148 1.00 97.75 67 PHE A C 1
ATOM 507 O O . PHE A 1 67 ? -1.127 -2.400 9.743 1.00 97.75 67 PHE A O 1
ATOM 514 N N . GLU A 1 68 ? -0.229 -1.236 11.443 1.00 97.19 68 GLU A N 1
ATOM 515 C CA . GLU A 1 68 ? -0.497 -2.249 12.481 1.00 97.19 68 GLU A CA 1
ATOM 516 C C . GLU A 1 68 ? -1.978 -2.673 12.546 1.00 97.19 68 GLU A C 1
ATOM 518 O O . GLU A 1 68 ? -2.304 -3.840 12.770 1.00 97.19 68 GLU A O 1
ATOM 523 N N . ASP A 1 69 ? -2.875 -1.718 12.284 1.00 96.38 69 ASP A N 1
ATOM 524 C CA . ASP A 1 69 ? -4.332 -1.864 12.338 1.00 96.38 69 ASP A CA 1
ATOM 525 C C . ASP A 1 69 ? -4.964 -1.755 10.938 1.00 96.38 69 ASP A C 1
ATOM 527 O O . ASP A 1 69 ? -6.131 -1.388 10.787 1.00 96.38 69 ASP A O 1
ATOM 531 N N . ALA A 1 70 ? -4.181 -2.021 9.888 1.00 97.75 70 ALA A N 1
ATOM 532 C CA . ALA A 1 70 ? -4.649 -2.012 8.508 1.00 97.75 70 ALA A CA 1
ATOM 533 C C . ALA A 1 70 ? -5.239 -3.370 8.104 1.00 97.75 70 ALA A C 1
ATOM 535 O O . ALA A 1 70 ? -4.671 -4.425 8.390 1.00 97.75 70 ALA A O 1
ATOM 536 N N . TRP A 1 71 ? -6.342 -3.336 7.362 1.00 97.06 71 TRP A N 1
ATOM 537 C CA . TRP A 1 71 ? -7.071 -4.507 6.883 1.00 97.06 71 TRP A CA 1
ATOM 538 C C . TRP A 1 71 ? -7.447 -4.351 5.414 1.00 97.06 71 TRP A C 1
ATOM 540 O O . TRP A 1 71 ? -7.919 -3.295 4.993 1.00 97.06 71 TRP A O 1
ATOM 550 N N . PHE A 1 72 ? -7.248 -5.410 4.634 1.00 94.44 72 PHE A N 1
ATOM 551 C CA . PHE A 1 72 ? -7.585 -5.483 3.214 1.00 94.44 72 PHE A CA 1
ATOM 552 C C . PHE A 1 72 ? -8.728 -6.480 3.016 1.00 94.44 72 PHE A C 1
ATOM 554 O O . PHE A 1 72 ? -8.741 -7.538 3.645 1.00 94.44 72 PHE A O 1
ATOM 561 N N . THR A 1 73 ? -9.682 -6.163 2.141 1.00 89.81 73 THR A N 1
ATOM 562 C CA . THR A 1 73 ? -10.897 -6.981 1.954 1.00 89.81 73 THR A CA 1
ATOM 563 C C . THR A 1 73 ? -11.153 -7.401 0.508 1.00 89.81 73 THR A C 1
ATOM 565 O O . THR A 1 73 ? -12.200 -7.974 0.218 1.00 89.81 73 THR A O 1
ATOM 568 N N . PHE A 1 74 ? -10.223 -7.156 -0.419 1.00 89.19 74 PHE A N 1
ATOM 569 C CA . PHE A 1 74 ? -10.479 -7.391 -1.839 1.00 89.19 74 PHE A CA 1
ATOM 570 C C . PHE A 1 74 ? -10.343 -8.863 -2.264 1.00 89.19 74 PHE A C 1
ATOM 572 O O . PHE A 1 74 ? -9.397 -9.552 -1.889 1.00 89.19 74 PHE A O 1
ATOM 579 N N . SER A 1 75 ? -11.282 -9.332 -3.088 1.00 87.75 75 SER A N 1
ATOM 580 C CA . SER A 1 75 ? -11.294 -10.677 -3.689 1.00 87.75 75 SER A CA 1
ATOM 581 C C . SER A 1 75 ? -11.316 -10.662 -5.219 1.00 87.75 75 SER A C 1
ATOM 583 O O . SER A 1 75 ? -11.051 -11.682 -5.851 1.00 87.75 75 SER A O 1
ATOM 585 N N . HIS A 1 76 ? -11.626 -9.516 -5.820 1.00 87.50 76 HIS A N 1
ATOM 586 C CA . HIS A 1 76 ? -11.765 -9.346 -7.260 1.00 87.50 76 HIS A CA 1
ATOM 587 C C . HIS A 1 76 ? -11.362 -7.932 -7.682 1.00 87.50 76 HIS A C 1
ATOM 589 O O . HIS A 1 76 ? -11.252 -7.022 -6.854 1.00 87.50 76 HIS A O 1
ATOM 595 N N . PHE A 1 77 ? -11.157 -7.761 -8.986 1.00 89.88 77 PHE A N 1
ATOM 596 C CA . PHE A 1 77 ? -10.876 -6.472 -9.600 1.00 89.88 77 PHE A CA 1
ATOM 597 C C . PHE A 1 77 ? -12.090 -6.001 -10.393 1.00 89.88 77 PHE A C 1
ATOM 599 O O . PHE A 1 77 ? -12.691 -6.783 -11.128 1.00 89.88 77 PHE A O 1
ATOM 606 N N . ALA A 1 78 ? -12.410 -4.718 -10.286 1.00 88.75 78 ALA A N 1
ATOM 607 C CA . ALA A 1 78 ? -13.319 -4.039 -11.190 1.00 88.75 78 ALA A CA 1
ATOM 608 C C . ALA A 1 78 ? -12.554 -3.029 -12.031 1.00 88.75 78 ALA A C 1
ATOM 610 O O . ALA A 1 78 ? -11.647 -2.353 -11.548 1.00 88.75 78 ALA A O 1
ATOM 611 N N . LYS A 1 79 ? -12.928 -2.910 -13.298 1.00 89.19 79 LYS A N 1
ATOM 612 C CA . LYS A 1 79 ? -12.308 -1.958 -14.212 1.00 89.19 79 LYS A CA 1
ATOM 613 C C . LYS A 1 79 ? -12.994 -0.603 -14.082 1.00 89.19 79 LYS A C 1
ATOM 615 O O . LYS A 1 79 ? -14.197 -0.517 -14.305 1.00 89.19 79 LYS A O 1
ATOM 620 N N . ALA A 1 80 ? -12.236 0.441 -13.756 1.00 85.75 80 ALA A N 1
ATOM 621 C CA . ALA A 1 80 ? -12.759 1.801 -13.777 1.00 85.75 80 ALA A CA 1
ATOM 622 C C . ALA A 1 80 ? -12.998 2.259 -15.222 1.00 85.75 80 ALA A C 1
ATOM 624 O O . ALA A 1 80 ? -12.087 2.226 -16.053 1.00 85.75 80 ALA A O 1
ATOM 625 N N . GLU A 1 81 ? -14.222 2.703 -15.507 1.00 79.75 81 GLU A N 1
ATOM 626 C CA . GLU A 1 81 ? -14.593 3.271 -16.809 1.00 79.75 81 GLU A CA 1
ATOM 627 C C . GLU A 1 81 ? -14.214 4.756 -16.927 1.00 79.75 81 GLU A C 1
ATOM 629 O O . GLU A 1 81 ? -13.995 5.248 -18.033 1.00 79.75 81 GLU A O 1
ATOM 634 N N . ASP A 1 82 ? -14.065 5.462 -15.797 1.00 80.00 82 ASP A N 1
ATOM 635 C CA . ASP A 1 82 ? -13.683 6.876 -15.760 1.00 80.00 82 ASP A CA 1
ATOM 636 C C . ASP A 1 82 ? -12.819 7.262 -14.540 1.00 80.00 82 ASP A C 1
ATOM 638 O O . ASP A 1 82 ? -12.696 6.519 -13.562 1.00 80.00 82 ASP A O 1
ATOM 642 N N . SER A 1 83 ? -12.221 8.461 -14.601 1.00 76.44 83 SER A N 1
ATOM 643 C CA . SER A 1 83 ? -11.356 9.046 -13.559 1.00 76.44 83 SER A CA 1
ATOM 644 C C . SER A 1 83 ? -12.018 9.177 -12.205 1.00 76.44 83 SER A C 1
ATOM 646 O O . SER A 1 83 ? -11.346 9.154 -11.181 1.00 76.44 83 SER A O 1
ATOM 648 N N . SER A 1 84 ? -13.315 9.474 -12.196 1.00 80.25 84 SER A N 1
ATOM 649 C CA . SER A 1 84 ? -13.999 9.930 -10.991 1.00 80.25 84 SER A CA 1
ATOM 650 C C . SER A 1 84 ? -14.125 8.807 -9.967 1.00 80.25 84 SER A C 1
ATOM 652 O O . SER A 1 84 ? -14.241 9.082 -8.774 1.00 80.25 84 SER A O 1
ATOM 654 N N . LEU A 1 85 ? -14.013 7.557 -10.428 1.00 81.38 85 LEU A N 1
ATOM 655 C CA . LEU A 1 85 ? -13.957 6.349 -9.608 1.00 81.38 85 LEU A CA 1
ATOM 656 C C . LEU A 1 85 ? -12.646 6.229 -8.808 1.00 81.38 85 LEU A C 1
ATOM 658 O O . LEU A 1 85 ? -12.574 5.467 -7.848 1.00 81.38 85 LEU A O 1
ATOM 662 N N . ILE A 1 86 ? -11.630 7.028 -9.142 1.00 86.06 86 ILE A N 1
ATOM 663 C CA . ILE A 1 86 ? -10.343 7.097 -8.447 1.00 86.06 86 ILE A CA 1
ATOM 664 C C . ILE A 1 86 ? -10.465 8.106 -7.299 1.00 86.06 86 ILE A C 1
ATOM 666 O O . ILE A 1 86 ? -9.983 9.234 -7.364 1.00 86.06 86 ILE A O 1
ATOM 670 N N . SER A 1 87 ? -11.176 7.728 -6.235 1.00 89.31 87 SER A N 1
ATOM 671 C CA . SER A 1 87 ? -11.288 8.565 -5.036 1.00 89.31 87 SER A CA 1
ATOM 672 C C . SER A 1 87 ? -11.466 7.759 -3.757 1.00 89.31 87 SER A C 1
ATOM 674 O O . SER A 1 87 ? -11.917 6.613 -3.772 1.00 89.31 87 SER A O 1
ATOM 676 N N . ILE A 1 88 ? -11.161 8.387 -2.621 1.00 91.44 88 ILE A N 1
ATOM 677 C CA . ILE A 1 88 ? -11.276 7.760 -1.306 1.00 91.44 88 ILE A CA 1
ATOM 678 C C . ILE A 1 88 ? -12.706 7.314 -0.996 1.00 91.44 88 ILE A C 1
ATOM 680 O O . ILE A 1 88 ? -12.900 6.261 -0.396 1.00 91.44 88 ILE A O 1
ATOM 684 N N . LYS A 1 89 ? -13.706 8.062 -1.479 1.00 90.88 89 LYS A N 1
ATOM 685 C CA . LYS A 1 89 ? -15.122 7.707 -1.365 1.00 90.88 89 LYS A CA 1
ATOM 686 C C . LYS A 1 89 ? -15.409 6.357 -2.024 1.00 90.88 89 LYS A C 1
ATOM 688 O O . LYS A 1 89 ? -16.063 5.504 -1.425 1.00 90.88 89 LYS A O 1
ATOM 693 N N . TYR A 1 90 ? -14.890 6.139 -3.233 1.00 90.44 90 TYR A N 1
ATOM 694 C CA . TYR A 1 90 ? -15.053 4.865 -3.933 1.00 90.44 90 TYR A CA 1
ATOM 695 C C . TYR A 1 90 ? -14.226 3.755 -3.294 1.00 90.44 90 TYR A C 1
ATOM 697 O O . TYR A 1 90 ? -14.728 2.644 -3.163 1.00 90.44 90 TYR A O 1
ATOM 705 N N . LEU A 1 91 ? -13.020 4.045 -2.797 1.00 92.75 91 LEU A N 1
ATOM 706 C CA . LEU A 1 91 ? -12.238 3.067 -2.034 1.00 92.75 91 LEU A CA 1
ATOM 707 C C . LEU A 1 91 ? -12.938 2.621 -0.745 1.00 92.75 91 LEU A C 1
ATOM 709 O O . LEU A 1 91 ? -12.849 1.453 -0.370 1.00 92.75 91 LEU A O 1
ATOM 713 N N . THR A 1 92 ? -13.670 3.515 -0.076 1.00 92.56 92 THR A N 1
ATOM 714 C CA . THR A 1 92 ? -14.489 3.153 1.088 1.00 92.56 92 THR A CA 1
ATOM 715 C C . THR A 1 92 ? -15.550 2.131 0.706 1.00 92.56 92 THR A C 1
ATOM 717 O O . THR A 1 92 ? -15.731 1.147 1.415 1.00 92.56 92 THR A O 1
ATOM 720 N N . ALA A 1 93 ? -16.220 2.310 -0.427 1.00 90.44 93 ALA A N 1
ATOM 721 C CA . ALA A 1 93 ? -17.184 1.329 -0.902 1.00 90.44 93 ALA A CA 1
ATOM 722 C C . ALA A 1 93 ? -16.526 0.051 -1.448 1.00 90.44 93 ALA A C 1
ATOM 724 O O . ALA A 1 93 ? -17.072 -1.036 -1.275 1.00 90.44 93 ALA A O 1
ATOM 725 N N . CYS A 1 94 ? -15.325 0.145 -2.022 1.00 90.81 94 CYS A N 1
ATOM 726 C CA . CYS A 1 94 ? -14.521 -1.017 -2.397 1.00 90.81 94 CYS A CA 1
ATOM 727 C C . CYS A 1 94 ? -14.205 -1.901 -1.185 1.00 90.81 94 CYS A C 1
ATOM 729 O O . CYS A 1 94 ? -14.270 -3.121 -1.301 1.00 90.81 94 CYS A O 1
ATOM 731 N N . ASN A 1 95 ? -13.943 -1.306 -0.012 1.00 91.00 95 ASN A N 1
ATOM 732 C CA . ASN A 1 95 ? -13.768 -2.067 1.229 1.00 91.00 95 ASN A CA 1
ATOM 733 C C . ASN A 1 95 ? -15.022 -2.871 1.600 1.00 91.00 95 ASN A C 1
ATOM 735 O O . ASN A 1 95 ? -14.894 -4.002 2.066 1.00 91.00 95 ASN A O 1
ATOM 739 N N . VAL A 1 96 ? -16.216 -2.304 1.384 1.00 89.06 96 VAL A N 1
ATOM 740 C CA . V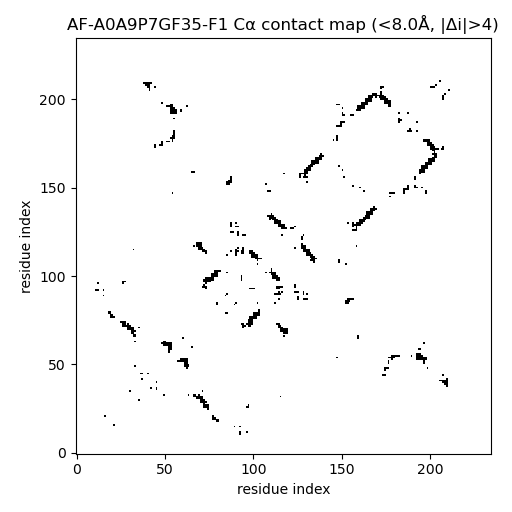AL A 1 96 ? -17.502 -2.980 1.639 1.00 89.06 96 VAL A CA 1
ATOM 741 C C . VAL A 1 96 ? -17.731 -4.108 0.635 1.00 89.06 96 VAL A C 1
ATOM 743 O O . VAL A 1 96 ? -18.112 -5.211 1.014 1.00 89.06 96 VAL A O 1
ATOM 746 N N . CYS A 1 97 ? -17.476 -3.842 -0.646 1.00 86.19 97 CYS A N 1
ATOM 747 C CA . CYS A 1 97 ? -17.749 -4.790 -1.726 1.00 86.19 97 CYS A CA 1
ATOM 748 C C . CYS A 1 97 ? -16.646 -5.845 -1.893 1.00 86.19 97 CYS A C 1
ATOM 750 O O . CYS A 1 97 ? -16.803 -6.774 -2.677 1.00 86.19 97 CYS A O 1
ATOM 752 N N . GLY A 1 98 ? -15.522 -5.704 -1.191 1.00 89.50 98 GLY A N 1
ATOM 753 C CA . GLY A 1 98 ? -14.359 -6.568 -1.344 1.00 89.50 98 GLY A CA 1
ATOM 754 C C . GLY A 1 98 ? -13.722 -6.461 -2.725 1.00 89.50 98 GLY A C 1
ATOM 755 O O . GLY A 1 98 ? -13.423 -7.471 -3.362 1.00 89.50 98 GLY A O 1
ATOM 756 N N . MET A 1 99 ? -13.487 -5.235 -3.181 1.00 90.00 99 MET A N 1
ATOM 757 C CA . MET A 1 99 ? -13.062 -4.935 -4.543 1.00 90.00 99 MET A CA 1
ATOM 758 C C . MET A 1 99 ? -11.745 -4.157 -4.576 1.00 90.00 99 MET A C 1
ATOM 760 O O . MET A 1 99 ? -11.466 -3.333 -3.708 1.00 90.00 99 MET A O 1
ATOM 764 N N . ALA A 1 100 ? -10.950 -4.392 -5.613 1.00 93.00 100 ALA A N 1
ATOM 765 C CA . ALA A 1 100 ? -9.875 -3.508 -6.039 1.00 93.00 100 ALA A CA 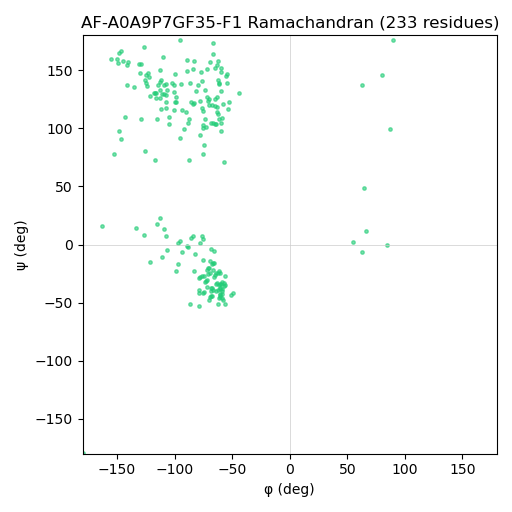1
ATOM 766 C C . ALA A 1 100 ? -10.225 -2.910 -7.411 1.00 93.00 100 ALA A C 1
ATOM 768 O O . ALA A 1 100 ? -10.926 -3.527 -8.207 1.00 93.00 100 ALA A O 1
ATOM 769 N N . ILE A 1 101 ? -9.753 -1.705 -7.700 1.00 91.94 101 ILE A N 1
ATOM 770 C CA . ILE A 1 101 ? -10.001 -1.000 -8.955 1.00 91.94 101 ILE A CA 1
ATOM 771 C C . ILE A 1 101 ? -8.788 -1.165 -9.862 1.00 91.94 101 ILE A C 1
ATOM 773 O O . ILE A 1 101 ? -7.687 -0.753 -9.510 1.00 91.94 101 ILE A O 1
ATOM 777 N N . GLN A 1 102 ? -8.998 -1.703 -11.056 1.00 91.75 102 GLN A N 1
ATOM 778 C CA . GLN A 1 102 ? -8.055 -1.600 -12.158 1.00 91.75 102 GLN A CA 1
ATOM 779 C C . GLN A 1 102 ? -8.287 -0.272 -12.883 1.00 91.75 102 GLN A C 1
ATOM 781 O O . GLN A 1 102 ? -9.384 -0.008 -13.385 1.00 91.75 102 GLN A O 1
ATOM 786 N N . CYS A 1 103 ? -7.257 0.567 -12.932 1.00 87.81 103 CYS A N 1
ATOM 787 C CA . CYS A 1 103 ? -7.327 1.859 -13.597 1.00 87.81 103 CYS A CA 1
ATOM 788 C C . CYS A 1 103 ? -7.235 1.694 -15.124 1.00 87.81 103 CYS A C 1
ATOM 790 O O . CYS A 1 103 ? -6.569 0.776 -15.615 1.00 87.81 103 CYS A O 1
ATOM 792 N N . PRO A 1 104 ? -7.890 2.574 -15.902 1.00 79.50 104 PRO A N 1
ATOM 793 C CA . PRO A 1 104 ? -7.690 2.612 -17.342 1.00 79.50 104 PRO A CA 1
ATOM 794 C C . PRO A 1 104 ? -6.242 3.029 -17.675 1.00 79.50 104 PRO A C 1
ATOM 796 O O . PRO A 1 104 ? -5.624 3.770 -16.901 1.00 79.50 104 PRO A O 1
ATOM 799 N N . PRO A 1 105 ? -5.695 2.592 -18.825 1.00 73.44 105 PRO A N 1
ATOM 800 C CA . PRO A 1 105 ? -4.339 2.953 -19.228 1.00 73.44 105 PRO A CA 1
ATOM 801 C C . PRO A 1 105 ? -4.247 4.460 -19.484 1.00 73.44 105 PRO A C 1
ATOM 803 O O . PRO A 1 105 ? -4.906 4.936 -20.405 1.00 73.44 105 PRO A O 1
ATOM 806 N N . ASN A 1 106 ? -3.389 5.174 -18.735 1.00 65.62 106 ASN A N 1
ATOM 807 C CA . ASN A 1 106 ? -3.143 6.628 -18.852 1.00 65.62 106 ASN A CA 1
ATOM 808 C C . ASN A 1 106 ? -4.415 7.483 -18.541 1.00 65.62 106 ASN A C 1
ATOM 810 O O . ASN A 1 106 ? -5.501 7.132 -18.994 1.00 65.62 106 ASN A O 1
ATOM 814 N N . PRO A 1 107 ? -4.392 8.608 -17.785 1.00 59.41 107 PRO A N 1
ATOM 815 C CA . PRO A 1 107 ? -3.278 9.415 -17.262 1.00 59.41 107 PRO A CA 1
ATOM 816 C C . PRO A 1 107 ? -2.816 9.119 -15.823 1.00 59.41 107 PRO A C 1
ATOM 818 O O . PRO A 1 107 ? -1.939 9.810 -15.313 1.00 59.41 107 PRO A O 1
ATOM 821 N N . TYR A 1 108 ? -3.382 8.130 -15.127 1.00 57.72 108 TYR A N 1
ATOM 822 C CA . TYR A 1 108 ? -3.283 8.052 -13.657 1.00 57.72 108 TYR A CA 1
ATOM 823 C C . TYR A 1 108 ? -1.941 7.597 -13.091 1.00 57.72 108 TYR A C 1
ATOM 825 O O . TYR A 1 108 ? -1.810 7.451 -11.884 1.00 57.72 108 TYR A O 1
ATOM 833 N N . SER A 1 109 ? -0.910 7.385 -13.904 1.00 78.50 109 SER A N 1
ATOM 834 C CA . SER A 1 109 ? 0.418 6.949 -13.446 1.00 78.50 109 SER A CA 1
ATOM 835 C C . SER A 1 109 ? 0.454 5.657 -12.603 1.00 78.50 109 SER A C 1
ATOM 837 O O . SER A 1 109 ? 1.553 5.258 -12.230 1.00 78.50 109 SER A O 1
ATOM 839 N N . ILE A 1 110 ? -0.688 4.995 -12.375 1.00 88.06 110 ILE A N 1
ATOM 840 C CA . ILE A 1 110 ? -0.917 3.750 -11.630 1.00 88.06 110 ILE A CA 1
ATOM 841 C C . ILE A 1 110 ? -1.766 2.804 -12.482 1.00 88.06 110 ILE A C 1
ATOM 843 O O . ILE A 1 110 ? -2.551 3.261 -13.315 1.00 88.06 110 ILE A O 1
ATOM 847 N N . ASP A 1 111 ? -1.652 1.505 -12.222 1.00 90.31 111 ASP A N 1
ATOM 848 C CA . ASP A 1 111 ? -2.443 0.472 -12.904 1.00 90.31 111 ASP A CA 1
ATOM 849 C C . ASP A 1 111 ? -3.665 0.045 -12.092 1.00 90.31 111 ASP A C 1
ATOM 851 O O . ASP A 1 111 ? -4.616 -0.529 -12.626 1.00 90.31 111 ASP A O 1
ATOM 855 N N . GLY A 1 112 ? -3.674 0.361 -10.800 1.00 92.31 112 GLY A N 1
ATOM 856 C CA . GLY A 1 112 ? -4.871 0.245 -9.996 1.00 92.31 112 GLY A CA 1
ATOM 857 C C . GLY A 1 112 ? -4.694 0.654 -8.545 1.00 92.31 112 GLY A C 1
ATOM 858 O O . GLY A 1 112 ? -3.629 1.103 -8.109 1.00 92.31 112 GLY A O 1
ATOM 859 N N . MET A 1 113 ? -5.790 0.530 -7.807 1.00 94.06 113 MET A N 1
ATOM 860 C CA . MET A 1 113 ? -5.895 0.927 -6.413 1.00 94.06 113 MET A CA 1
ATOM 861 C C . MET A 1 113 ? -6.883 0.057 -5.629 1.00 94.06 113 MET A C 1
ATOM 863 O O . MET A 1 113 ? -7.796 -0.534 -6.193 1.00 94.06 113 MET A O 1
ATOM 867 N N . PHE A 1 114 ? -6.725 -0.027 -4.316 1.00 95.06 114 PHE A N 1
ATOM 868 C CA . PHE A 1 114 ? -7.625 -0.755 -3.426 1.00 95.06 114 PHE A CA 1
ATOM 869 C C . PHE A 1 114 ? -7.834 0.017 -2.123 1.00 95.06 114 PHE A C 1
ATOM 871 O O . PHE A 1 114 ? -7.031 0.872 -1.744 1.00 95.06 114 PHE A O 1
ATOM 878 N N . GLY A 1 115 ? -8.950 -0.257 -1.449 1.00 95.44 115 GLY A N 1
ATOM 879 C CA . GLY A 1 115 ? -9.230 0.326 -0.144 1.00 95.44 115 GLY A CA 1
ATOM 880 C C . GLY A 1 115 ? -8.407 -0.355 0.945 1.00 95.44 115 GLY A C 1
ATOM 881 O O . GLY A 1 115 ? -8.221 -1.570 0.938 1.00 95.44 115 GLY A O 1
ATOM 882 N N . ILE A 1 116 ? -7.918 0.440 1.893 1.00 97.19 116 ILE A N 1
ATOM 883 C CA . ILE A 1 116 ? -7.325 -0.070 3.133 1.00 97.19 116 ILE A CA 1
ATOM 884 C C . ILE A 1 116 ? -8.246 0.347 4.265 1.00 97.19 116 ILE A C 1
ATOM 886 O O . ILE A 1 116 ? -8.567 1.524 4.376 1.00 97.19 116 ILE A O 1
ATOM 890 N N . HIS A 1 117 ? -8.708 -0.569 5.100 1.00 96.69 117 HIS A N 1
ATOM 891 C CA . HIS A 1 117 ? -9.519 -0.216 6.257 1.00 96.69 117 HIS A CA 1
ATOM 892 C C . HIS A 1 117 ? -8.660 -0.169 7.520 1.00 96.69 117 HIS A C 1
ATOM 894 O O . HIS A 1 117 ? -7.957 -1.127 7.817 1.00 96.69 117 HIS A O 1
ATOM 900 N N . PHE A 1 118 ? -8.715 0.937 8.260 1.00 96.81 118 PHE A N 1
ATOM 901 C CA . PHE A 1 118 ? -8.007 1.090 9.529 1.00 96.81 118 PHE A CA 1
ATOM 902 C C . PHE A 1 118 ? -8.962 0.881 10.705 1.00 96.81 118 PHE A C 1
ATOM 904 O O . PHE A 1 118 ? -9.876 1.688 10.906 1.00 96.81 118 PHE A O 1
ATOM 911 N N . GLY A 1 119 ? -8.713 -0.162 11.498 1.00 94.81 119 GLY A N 1
ATOM 912 C CA . GLY A 1 119 ? -9.532 -0.572 12.638 1.00 94.81 119 GLY A CA 1
ATOM 913 C C . GLY A 1 119 ? -10.667 -1.501 12.267 1.00 94.81 119 GLY A C 1
ATOM 914 O O . GLY A 1 119 ? -11.731 -1.026 11.898 1.00 94.81 119 GLY A O 1
ATOM 915 N N . ILE A 1 120 ? -10.474 -2.805 12.470 1.00 90.88 120 ILE A N 1
ATOM 916 C CA . ILE A 1 120 ? -11.469 -3.841 12.138 1.00 90.88 120 ILE A CA 1
ATOM 917 C C . ILE A 1 120 ? -12.828 -3.638 12.820 1.00 90.88 120 ILE A C 1
ATOM 919 O O . ILE A 1 120 ? -13.865 -3.930 12.233 1.00 90.88 120 ILE A O 1
ATOM 923 N N . ASP A 1 121 ? -12.827 -3.087 14.035 1.00 92.25 121 ASP A N 1
ATOM 924 C CA . ASP A 1 121 ? -14.042 -2.817 14.810 1.00 92.25 121 ASP A CA 1
ATOM 925 C C . ASP A 1 121 ? -14.643 -1.431 14.513 1.00 92.25 121 ASP A C 1
ATOM 927 O O . ASP A 1 121 ? -15.666 -1.038 15.085 1.00 92.25 121 ASP A O 1
ATOM 931 N N . LYS A 1 122 ? -14.002 -0.636 13.646 1.00 92.56 122 LYS A N 1
ATOM 932 C CA . LYS A 1 122 ? -14.471 0.704 13.291 1.00 92.56 122 LYS A CA 1
ATOM 933 C C . LYS A 1 122 ? -15.431 0.617 12.101 1.00 92.56 122 LYS A C 1
ATOM 935 O O . LYS A 1 122 ? -15.277 -0.212 11.216 1.00 92.56 122 LYS A O 1
ATOM 940 N N . PRO A 1 123 ? -16.412 1.530 11.998 1.00 93.12 123 PRO A N 1
ATOM 941 C CA . PRO A 1 123 ? -17.255 1.590 10.811 1.00 93.12 123 PRO A CA 1
ATOM 942 C C . PRO A 1 123 ? -16.435 1.899 9.553 1.00 93.12 123 PRO A C 1
ATOM 944 O O . PRO A 1 123 ? -15.595 2.810 9.573 1.00 93.12 123 PRO A O 1
ATOM 947 N N . ILE A 1 124 ? -16.749 1.225 8.445 1.00 91.50 124 ILE A N 1
ATOM 948 C CA . ILE A 1 124 ? -16.186 1.527 7.125 1.00 91.50 124 ILE A CA 1
ATOM 949 C C . ILE A 1 124 ? -16.697 2.906 6.684 1.00 91.50 124 ILE A C 1
ATOM 951 O O . ILE A 1 124 ? -17.866 3.097 6.356 1.00 91.50 124 ILE A O 1
ATOM 955 N N . LYS A 1 125 ? -15.816 3.905 6.765 1.00 93.19 125 LYS A N 1
ATOM 956 C CA . LYS A 1 125 ? -16.056 5.313 6.412 1.00 93.19 125 LYS A CA 1
ATOM 957 C C . LYS A 1 125 ? -14.777 5.896 5.822 1.00 93.19 125 LYS A C 1
ATOM 959 O O . LYS A 1 125 ? -13.691 5.427 6.161 1.00 93.19 125 LYS A O 1
ATOM 964 N N . GLU A 1 126 ? -14.888 6.970 5.043 1.00 92.31 126 GLU A N 1
ATOM 965 C CA . GLU A 1 126 ? -13.736 7.651 4.423 1.00 92.31 126 GLU A CA 1
ATOM 966 C C . GLU A 1 126 ? -12.634 7.984 5.438 1.00 92.31 126 GLU A C 1
ATOM 968 O O . GLU A 1 126 ? -11.466 7.686 5.214 1.00 92.31 126 GLU A O 1
ATOM 973 N N . LYS A 1 127 ? -13.003 8.485 6.626 1.00 93.94 127 LYS A N 1
ATOM 974 C CA . LYS A 1 127 ? -12.040 8.811 7.694 1.00 93.94 127 LYS A CA 1
ATOM 975 C C . LYS A 1 127 ? -11.227 7.616 8.218 1.00 93.94 127 LYS A C 1
ATOM 977 O O . LYS A 1 127 ? -10.172 7.832 8.798 1.00 93.94 127 LYS A O 1
ATOM 982 N N . ASN A 1 128 ? -11.727 6.393 8.045 1.00 95.38 128 ASN A N 1
ATOM 983 C CA . ASN A 1 128 ? -11.086 5.137 8.453 1.00 95.38 128 ASN A CA 1
ATOM 984 C C . ASN A 1 128 ? -10.601 4.340 7.226 1.00 95.38 128 ASN A C 1
ATOM 986 O O . ASN A 1 128 ? -10.350 3.140 7.327 1.00 95.38 128 ASN A O 1
ATOM 990 N N . THR A 1 129 ? -10.569 4.968 6.049 1.00 95.25 129 THR A N 1
ATOM 991 C CA . THR A 1 129 ? -10.128 4.347 4.801 1.00 95.25 129 THR A CA 1
ATOM 992 C C . THR A 1 129 ? -8.784 4.950 4.406 1.00 95.25 129 THR A C 1
ATOM 994 O O . THR A 1 129 ? -8.633 6.166 4.401 1.00 95.25 129 THR A O 1
ATOM 997 N N . GLY A 1 130 ? -7.801 4.106 4.120 1.00 95.50 130 GLY A N 1
ATOM 998 C CA . GLY A 1 130 ? -6.539 4.370 3.436 1.00 95.50 130 GLY A CA 1
ATOM 999 C C . GLY A 1 130 ? -6.627 4.064 1.944 1.00 95.50 130 GLY A C 1
ATOM 1000 O O . GLY A 1 130 ? -7.627 3.521 1.471 1.00 95.50 130 GLY A O 1
ATOM 1001 N N . ALA A 1 131 ? -5.549 4.350 1.221 1.00 95.62 131 ALA A N 1
ATOM 1002 C CA . ALA A 1 131 ? -5.405 3.956 -0.175 1.00 95.62 131 ALA A CA 1
ATOM 1003 C C . ALA A 1 131 ? -4.224 2.994 -0.347 1.00 95.62 131 ALA A C 1
ATOM 1005 O O . ALA A 1 131 ? -3.120 3.261 0.128 1.00 95.62 131 ALA A O 1
ATOM 1006 N N . GLY A 1 132 ? -4.477 1.885 -1.033 1.00 96.12 132 GLY A N 1
ATOM 1007 C CA . GLY A 1 132 ? -3.467 1.020 -1.622 1.00 96.12 132 GLY A CA 1
ATOM 1008 C C . GLY A 1 132 ? -3.362 1.327 -3.110 1.00 96.12 132 GLY A C 1
ATOM 1009 O O . GLY A 1 132 ? -4.389 1.406 -3.775 1.00 96.12 132 GLY A O 1
ATOM 1010 N N . LEU A 1 133 ? -2.161 1.524 -3.638 1.00 94.50 133 LEU A N 1
ATOM 1011 C CA . LEU A 1 133 ? -1.899 1.853 -5.039 1.00 94.50 133 LEU A CA 1
ATOM 1012 C C . LEU A 1 133 ? -0.923 0.826 -5.609 1.00 94.50 133 LEU A C 1
ATOM 1014 O O . LEU A 1 133 ? -0.024 0.370 -4.900 1.00 94.50 133 LEU A O 1
ATOM 1018 N N . TRP A 1 134 ? -1.050 0.470 -6.882 1.00 92.88 134 TRP A N 1
ATOM 1019 C CA . TRP A 1 134 ? -0.018 -0.330 -7.529 1.00 92.88 134 TRP A CA 1
ATOM 1020 C C . TRP A 1 134 ? 0.240 0.077 -8.969 1.00 92.88 134 TRP A C 1
ATOM 1022 O O . TRP A 1 134 ? -0.622 0.604 -9.676 1.00 92.88 134 TRP A O 1
ATOM 1032 N N . LYS A 1 135 ? 1.461 -0.220 -9.396 1.00 90.38 135 LYS A N 1
ATOM 1033 C CA . LYS A 1 135 ? 1.916 -0.100 -10.767 1.00 90.38 135 LYS A CA 1
ATOM 1034 C C . LYS A 1 135 ? 2.834 -1.265 -11.109 1.00 90.38 135 LYS A C 1
ATOM 1036 O O . LYS A 1 135 ? 3.694 -1.612 -10.309 1.00 90.38 135 LYS A O 1
ATOM 1041 N N . ALA A 1 136 ? 2.681 -1.843 -12.286 1.00 88.00 136 ALA A N 1
ATOM 1042 C CA . ALA A 1 136 ? 3.607 -2.773 -12.898 1.00 88.00 136 ALA A CA 1
ATOM 1043 C C . ALA A 1 136 ? 4.340 -2.069 -14.048 1.00 88.00 136 ALA A C 1
ATOM 1045 O O . ALA A 1 136 ? 3.734 -1.386 -14.869 1.00 88.00 136 ALA A O 1
ATOM 1046 N N . ARG A 1 137 ? 5.661 -2.221 -14.108 1.00 81.50 137 ARG A N 1
ATOM 1047 C CA . ARG A 1 137 ? 6.502 -1.706 -15.193 1.00 81.50 137 ARG A CA 1
ATOM 1048 C C . ARG A 1 137 ? 7.408 -2.809 -15.714 1.00 81.50 137 ARG A C 1
ATOM 1050 O O . ARG A 1 137 ? 7.874 -3.638 -14.933 1.00 81.50 137 ARG A O 1
ATOM 1057 N N . PHE A 1 138 ? 7.710 -2.773 -17.007 1.00 75.31 138 PHE A N 1
ATOM 1058 C CA . PHE A 1 138 ? 8.773 -3.576 -17.606 1.00 75.31 138 PHE A CA 1
ATOM 1059 C C . PHE A 1 138 ? 10.010 -2.695 -17.799 1.00 75.31 138 PHE A C 1
ATOM 1061 O O . PHE A 1 138 ? 9.901 -1.550 -18.225 1.00 75.31 138 PHE A O 1
ATOM 1068 N N . ARG A 1 139 ? 11.201 -3.213 -17.480 1.00 62.22 139 ARG A N 1
ATOM 1069 C CA . ARG A 1 139 ? 12.460 -2.446 -17.572 1.00 62.22 139 ARG A CA 1
ATOM 1070 C C . ARG A 1 139 ? 12.920 -2.095 -18.995 1.00 62.22 139 ARG A C 1
ATOM 1072 O O . ARG A 1 139 ? 13.909 -1.383 -19.133 1.00 62.22 139 ARG A O 1
ATOM 1079 N N . GLU A 1 140 ? 12.224 -2.546 -20.036 1.00 56.69 140 GLU A N 1
ATOM 1080 C CA . GLU A 1 140 ? 12.548 -2.189 -21.427 1.00 56.69 140 GLU A CA 1
ATOM 1081 C C . GLU A 1 140 ? 12.316 -0.696 -21.736 1.00 56.69 140 GLU A C 1
ATOM 1083 O O . GLU A 1 140 ? 12.879 -0.182 -22.698 1.00 56.69 140 GLU A O 1
ATOM 1088 N N . ASP A 1 141 ? 11.578 0.025 -20.883 1.00 51.75 141 ASP A N 1
ATOM 1089 C CA . ASP A 1 141 ? 11.165 1.414 -21.130 1.00 51.75 141 ASP A CA 1
ATOM 1090 C C . ASP A 1 141 ? 12.253 2.483 -20.894 1.00 51.75 141 ASP A C 1
ATOM 1092 O O . ASP A 1 141 ? 11.983 3.669 -21.068 1.00 51.75 141 ASP A O 1
ATOM 1096 N N . GLY A 1 142 ? 13.486 2.118 -20.513 1.00 42.78 142 GLY A N 1
ATOM 1097 C CA . GLY A 1 142 ? 14.642 3.036 -20.447 1.00 42.78 142 GLY A CA 1
ATOM 1098 C C . GLY A 1 142 ? 14.545 4.210 -19.452 1.00 42.78 142 GLY A C 1
ATOM 1099 O O . GLY A 1 142 ? 15.530 4.920 -19.249 1.00 42.78 142 GLY A O 1
ATOM 1100 N N . ASP A 1 143 ? 13.397 4.410 -18.807 1.00 48.25 143 ASP A N 1
ATOM 1101 C CA . ASP A 1 143 ? 13.135 5.512 -17.889 1.00 48.25 143 ASP A CA 1
ATOM 1102 C C . ASP A 1 143 ? 13.391 5.066 -16.443 1.00 48.25 143 ASP A C 1
ATOM 1104 O O . ASP A 1 143 ? 12.538 4.496 -15.761 1.00 48.25 143 ASP A O 1
ATOM 1108 N N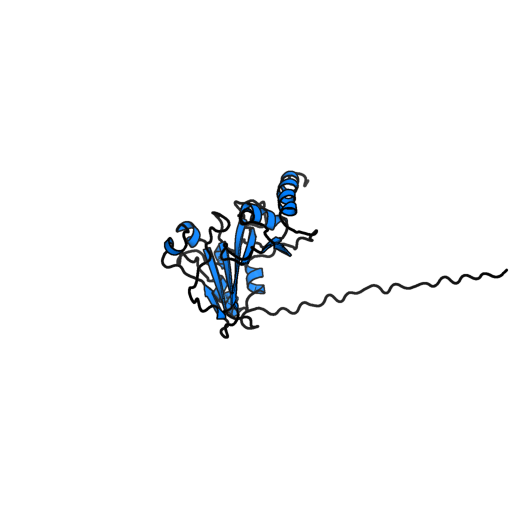 . ILE A 1 144 ? 14.626 5.296 -16.001 1.00 47.16 144 ILE A N 1
ATOM 1109 C CA . ILE A 1 144 ? 15.139 5.012 -14.651 1.00 47.16 144 ILE A CA 1
ATOM 1110 C C . ILE A 1 144 ? 14.676 6.022 -13.595 1.00 47.16 144 ILE A C 1
ATOM 1112 O O . ILE A 1 144 ? 15.154 5.987 -12.461 1.00 47.16 144 ILE A O 1
ATOM 1116 N N . ASN A 1 145 ? 13.769 6.941 -13.931 1.00 51.31 145 ASN A N 1
ATOM 1117 C CA . ASN A 1 145 ? 13.237 7.842 -12.926 1.00 51.31 145 ASN A CA 1
ATOM 1118 C C . ASN A 1 145 ? 12.277 7.070 -12.015 1.00 51.31 145 ASN A C 1
ATOM 1120 O O . ASN A 1 145 ? 11.163 6.710 -12.412 1.00 51.31 145 ASN A O 1
ATOM 1124 N N . GLU A 1 146 ? 12.733 6.830 -10.781 1.00 57.56 146 GLU A N 1
ATOM 1125 C CA . GLU A 1 146 ? 11.963 6.368 -9.621 1.00 57.56 146 GLU A CA 1
ATOM 1126 C C . GLU A 1 146 ? 10.815 7.350 -9.334 1.00 57.56 146 GLU A C 1
ATOM 1128 O O . GLU A 1 146 ? 10.828 8.136 -8.389 1.00 57.56 146 GLU A O 1
ATOM 1133 N N . HIS A 1 147 ? 9.802 7.367 -10.195 1.00 70.19 147 HIS A N 1
ATOM 1134 C CA . HIS A 1 147 ? 8.653 8.229 -10.012 1.00 70.19 147 HIS A CA 1
ATOM 1135 C C . HIS A 1 147 ? 7.823 7.664 -8.871 1.00 70.19 147 HIS A C 1
ATOM 1137 O O . HIS A 1 147 ? 7.073 6.698 -9.038 1.00 70.19 147 HIS A O 1
ATOM 1143 N N . VAL A 1 148 ? 7.985 8.285 -7.708 1.00 81.81 148 VAL A N 1
ATOM 1144 C CA . VAL A 1 148 ? 7.068 8.148 -6.585 1.00 81.81 148 VAL A CA 1
ATOM 1145 C C . VAL A 1 148 ? 5.661 8.458 -7.076 1.00 81.81 148 VAL A C 1
ATOM 1147 O O . VAL A 1 148 ? 5.399 9.514 -7.655 1.00 81.81 148 VAL A O 1
ATOM 1150 N N . ILE A 1 149 ? 4.772 7.486 -6.900 1.00 87.69 149 ILE A N 1
ATOM 1151 C CA . ILE A 1 149 ? 3.362 7.597 -7.236 1.00 87.69 149 ILE A CA 1
ATOM 1152 C C . ILE A 1 149 ? 2.791 8.751 -6.420 1.00 87.69 149 ILE A C 1
ATOM 1154 O O . ILE A 1 149 ? 2.999 8.829 -5.213 1.00 87.69 149 ILE A O 1
ATOM 1158 N N . ASN A 1 150 ? 2.047 9.648 -7.066 1.00 87.38 150 ASN A N 1
ATOM 1159 C CA . ASN A 1 150 ? 1.417 10.744 -6.346 1.00 87.38 150 ASN A CA 1
ATOM 1160 C C . ASN A 1 150 ? 0.390 10.186 -5.331 1.00 87.38 150 ASN A C 1
ATOM 1162 O O . ASN A 1 150 ? -0.640 9.645 -5.750 1.00 87.38 150 ASN A O 1
ATOM 1166 N N . PRO A 1 151 ? 0.608 10.339 -4.007 1.00 87.06 151 PRO A N 1
ATOM 1167 C CA . PRO A 1 151 ? -0.288 9.779 -2.996 1.00 87.06 151 PRO A CA 1
ATOM 1168 C C . PRO A 1 151 ? -1.666 10.444 -2.970 1.00 87.06 151 PRO A C 1
ATOM 1170 O O . PRO A 1 151 ? -2.602 9.886 -2.403 1.00 87.06 151 PRO A O 1
ATOM 1173 N N . THR A 1 152 ? -1.818 11.629 -3.569 1.00 88.06 152 THR A N 1
ATOM 1174 C CA . THR A 1 152 ? -3.094 12.357 -3.596 1.00 88.06 152 THR A CA 1
ATOM 1175 C C . THR A 1 152 ? -3.997 11.933 -4.745 1.00 88.06 152 THR A C 1
ATOM 1177 O O . THR A 1 152 ? -5.062 12.522 -4.923 1.00 88.06 152 THR A O 1
ATOM 1180 N N . ILE A 1 153 ? -3.619 10.905 -5.511 1.00 86.75 153 ILE A N 1
ATOM 1181 C CA . ILE A 1 153 ? -4.400 10.457 -6.664 1.00 86.75 153 ILE A CA 1
ATOM 1182 C C . ILE A 1 153 ? -5.811 9.992 -6.291 1.00 86.75 153 ILE A C 1
ATOM 1184 O O . ILE A 1 153 ? -6.757 10.251 -7.021 1.00 86.75 153 ILE A O 1
ATOM 1188 N N . ALA A 1 154 ? -5.964 9.386 -5.111 1.00 84.25 154 ALA A N 1
ATOM 1189 C CA . ALA A 1 154 ? -7.255 9.016 -4.534 1.00 84.25 154 ALA A CA 1
ATOM 1190 C C . ALA A 1 154 ? -7.937 10.181 -3.783 1.00 84.25 154 ALA A C 1
ATOM 1192 O O . ALA A 1 154 ? -8.938 9.982 -3.094 1.00 84.25 154 ALA A O 1
ATOM 1193 N N . GLY A 1 155 ? -7.385 11.390 -3.859 1.00 84.06 155 GLY A N 1
ATOM 1194 C CA . GLY A 1 155 ? -7.727 12.527 -3.012 1.00 84.06 155 GLY A CA 1
ATOM 1195 C C . GLY A 1 155 ? -6.889 12.604 -1.731 1.00 84.06 155 GLY A C 1
ATOM 1196 O O . GLY A 1 155 ? -6.054 11.750 -1.432 1.00 84.06 155 GLY A O 1
ATOM 1197 N N . SER A 1 156 ? -7.103 13.670 -0.957 1.00 79.88 156 SER A N 1
ATOM 1198 C CA . SER A 1 156 ? -6.438 13.850 0.337 1.00 79.88 156 SER A CA 1
ATOM 1199 C C . SER A 1 156 ? -7.009 12.882 1.372 1.00 79.88 156 SER A C 1
ATOM 1201 O O . SER A 1 156 ? -8.216 12.847 1.603 1.00 79.88 156 SER A O 1
ATOM 1203 N N . ASN A 1 157 ? -6.133 12.119 2.020 1.00 78.81 157 ASN A N 1
ATOM 1204 C CA . ASN A 1 157 ? -6.497 11.149 3.044 1.00 78.81 157 ASN A CA 1
ATOM 1205 C C . ASN A 1 157 ? -5.781 11.463 4.358 1.00 78.81 157 ASN A C 1
ATOM 1207 O O . ASN A 1 157 ? -4.639 11.904 4.342 1.00 78.81 157 ASN A O 1
ATOM 1211 N N . LYS A 1 158 ? -6.417 11.241 5.509 1.00 86.56 158 LYS A N 1
ATOM 1212 C CA . LYS A 1 158 ? -5.745 11.337 6.815 1.00 86.56 158 LYS A CA 1
ATOM 1213 C C . LYS A 1 158 ? -4.910 10.099 7.138 1.00 86.56 158 LYS A C 1
ATOM 1215 O O . LYS A 1 158 ? -3.919 10.228 7.844 1.00 86.56 158 LYS A O 1
ATOM 1220 N N . ASN A 1 159 ? -5.301 8.941 6.617 1.00 93.44 159 ASN A N 1
ATOM 1221 C CA . ASN A 1 159 ? -4.620 7.678 6.858 1.00 93.44 159 ASN A CA 1
ATOM 1222 C C . ASN A 1 159 ? -3.411 7.496 5.923 1.00 93.44 159 ASN A C 1
ATOM 1224 O O . ASN A 1 159 ? -3.375 8.108 4.846 1.00 93.44 159 ASN A O 1
ATOM 1228 N N . PRO A 1 160 ? -2.447 6.642 6.306 1.00 94.31 160 PRO A N 1
ATOM 1229 C CA . PRO A 1 160 ? -1.328 6.267 5.451 1.00 94.31 160 PRO A CA 1
ATOM 1230 C C . PRO A 1 160 ? -1.765 5.708 4.092 1.00 94.31 160 PRO A C 1
ATOM 1232 O O . PRO A 1 160 ? -2.802 5.051 3.961 1.00 94.31 160 PRO A O 1
ATOM 1235 N N . THR A 1 161 ? -0.951 5.976 3.072 1.00 95.25 161 THR A N 1
ATOM 1236 C CA . THR A 1 161 ? -1.109 5.439 1.713 1.00 95.25 161 THR A CA 1
ATOM 1237 C C . THR A 1 161 ? 0.018 4.465 1.426 1.00 95.25 161 THR A C 1
ATOM 1239 O O . THR A 1 161 ? 1.180 4.821 1.607 1.00 95.25 161 THR A O 1
ATOM 1242 N N . LEU A 1 162 ? -0.319 3.268 0.955 1.00 96.00 162 LEU A N 1
ATOM 1243 C CA . LEU A 1 162 ? 0.641 2.236 0.572 1.00 96.00 162 LEU A CA 1
ATOM 1244 C C . LEU A 1 162 ? 0.681 2.114 -0.947 1.00 96.00 162 LEU A C 1
ATOM 1246 O O . LEU A 1 162 ? -0.360 1.949 -1.572 1.00 96.00 162 LEU A O 1
ATOM 1250 N N . ALA A 1 163 ? 1.862 2.167 -1.543 1.00 94.62 163 ALA A N 1
ATOM 1251 C CA . ALA A 1 163 ? 2.058 2.006 -2.970 1.00 94.62 163 ALA A CA 1
ATOM 1252 C C . ALA A 1 163 ? 3.071 0.909 -3.280 1.00 94.62 163 ALA A C 1
ATOM 1254 O O . ALA A 1 163 ? 4.100 0.778 -2.617 1.00 94.62 163 ALA A O 1
ATOM 1255 N N . PHE A 1 164 ?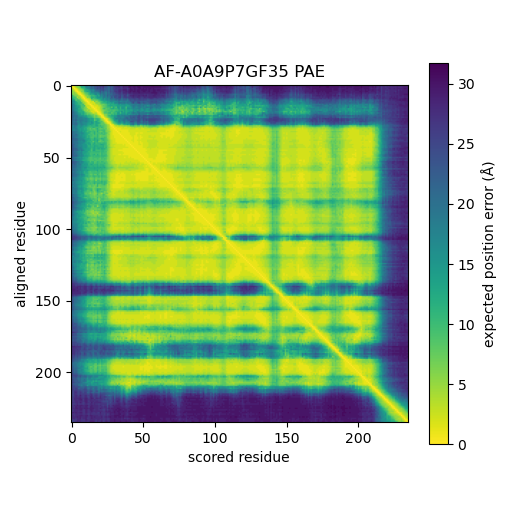 2.787 0.157 -4.337 1.00 92.88 164 PHE A N 1
ATOM 1256 C CA . PHE A 1 164 ? 3.674 -0.857 -4.886 1.00 92.88 164 PHE A CA 1
ATOM 1257 C C . PHE A 1 164 ? 4.065 -0.497 -6.312 1.00 92.88 164 PHE A C 1
ATOM 1259 O O . PHE A 1 164 ? 3.205 -0.231 -7.150 1.00 92.88 164 PHE A O 1
ATOM 1266 N N . VAL A 1 165 ? 5.358 -0.542 -6.605 1.00 90.38 165 VAL A N 1
ATOM 1267 C CA . VAL A 1 165 ? 5.868 -0.495 -7.976 1.00 90.38 165 VAL A CA 1
ATOM 1268 C C . VAL A 1 165 ? 6.556 -1.821 -8.254 1.00 90.38 165 VAL A C 1
ATOM 1270 O O . VAL A 1 165 ? 7.620 -2.098 -7.715 1.00 90.38 165 VAL A O 1
ATOM 1273 N N . PHE A 1 166 ? 5.939 -2.660 -9.076 1.00 88.81 166 PHE A N 1
ATOM 1274 C CA . PHE A 1 166 ? 6.507 -3.927 -9.513 1.00 88.81 166 PHE A CA 1
ATOM 1275 C C . PHE A 1 166 ? 7.362 -3.694 -10.757 1.00 88.81 166 PHE A C 1
ATOM 1277 O O . PHE A 1 166 ? 6.830 -3.444 -11.838 1.00 88.81 166 PHE A O 1
ATOM 1284 N N . GLU A 1 167 ? 8.682 -3.783 -10.612 1.00 87.00 167 GLU A N 1
ATOM 1285 C CA . GLU A 1 167 ? 9.625 -3.724 -11.727 1.00 87.00 167 GLU A CA 1
ATOM 1286 C C . GLU A 1 167 ? 9.935 -5.127 -12.247 1.00 87.00 167 GLU A C 1
ATOM 1288 O O . GLU A 1 167 ? 10.762 -5.873 -11.707 1.00 87.00 167 GLU A O 1
ATOM 1293 N N . MET A 1 168 ? 9.263 -5.473 -13.337 1.00 82.12 168 MET A N 1
ATOM 1294 C CA . MET A 1 168 ? 9.417 -6.737 -14.038 1.00 82.12 168 MET A CA 1
ATOM 1295 C C . MET A 1 168 ? 10.596 -6.678 -15.019 1.00 82.12 168 MET A C 1
ATOM 1297 O O . MET A 1 168 ? 10.953 -5.623 -15.548 1.00 82.12 168 MET A O 1
ATOM 1301 N N . GLY A 1 169 ? 11.222 -7.832 -15.259 1.00 76.81 169 GLY A N 1
ATOM 1302 C CA . GLY A 1 169 ? 12.387 -7.951 -16.147 1.00 76.81 169 GLY A CA 1
ATOM 1303 C C . GLY A 1 169 ? 13.738 -7.642 -15.488 1.00 76.81 169 GLY A C 1
ATOM 1304 O O . GLY A 1 169 ? 14.771 -7.755 -16.137 1.00 76.81 169 GLY A O 1
ATOM 1305 N N . SER A 1 170 ? 13.762 -7.294 -14.197 1.00 73.88 170 SER A N 1
ATOM 1306 C CA . SER A 1 170 ? 15.001 -7.230 -13.410 1.00 73.88 170 SER A CA 1
ATOM 1307 C C . SER A 1 170 ? 15.517 -8.634 -13.079 1.00 73.88 170 SER A C 1
ATOM 1309 O O . SER A 1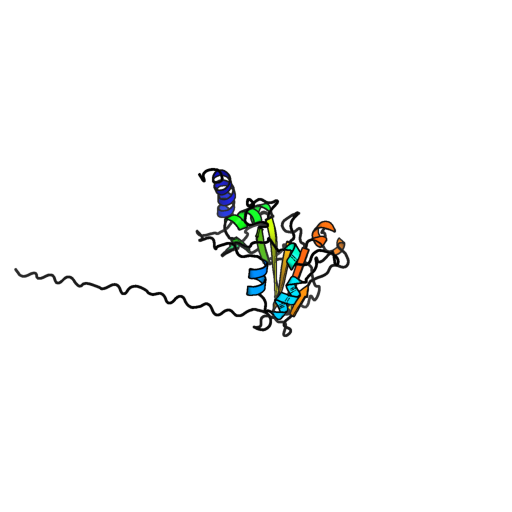 170 ? 14.757 -9.464 -12.578 1.00 73.88 170 SER A O 1
ATOM 1311 N N . SER A 1 171 ? 16.813 -8.876 -13.288 1.00 73.31 171 SER A N 1
ATOM 1312 C CA . SER A 1 171 ? 17.515 -10.054 -12.757 1.00 73.31 171 SER A CA 1
ATOM 1313 C C . SER A 1 171 ? 17.717 -9.981 -11.240 1.00 73.31 171 SER A C 1
ATOM 1315 O O . SER A 1 171 ? 17.806 -11.013 -10.578 1.00 73.31 171 SER A O 1
ATOM 1317 N N . ASP A 1 172 ? 17.754 -8.770 -10.682 1.00 80.31 172 ASP A N 1
ATOM 1318 C CA . ASP A 1 172 ? 17.907 -8.543 -9.247 1.00 80.31 172 ASP A CA 1
ATOM 1319 C C . ASP A 1 172 ? 16.559 -8.692 -8.540 1.00 80.31 172 ASP A C 1
ATOM 1321 O O . ASP A 1 172 ? 15.565 -8.095 -8.966 1.00 80.31 172 ASP A O 1
ATOM 1325 N N . SER A 1 173 ? 16.550 -9.448 -7.440 1.00 83.06 173 SER A N 1
ATOM 1326 C CA . SER A 1 173 ? 15.398 -9.628 -6.550 1.00 83.06 173 SER A CA 1
ATOM 1327 C C . SER A 1 173 ? 15.611 -8.816 -5.273 1.00 83.06 173 SER A C 1
ATOM 1329 O O . SER A 1 173 ? 16.423 -9.196 -4.433 1.00 83.06 173 SER A O 1
ATOM 1331 N N . LYS A 1 174 ? 14.932 -7.671 -5.143 1.00 85.25 174 LYS A N 1
ATOM 1332 C CA . LYS A 1 174 ? 15.058 -6.775 -3.977 1.00 85.25 174 LYS A CA 1
ATOM 1333 C C . LYS A 1 174 ? 13.810 -5.917 -3.785 1.00 85.25 174 LYS A C 1
ATOM 1335 O O . LYS A 1 174 ? 13.062 -5.700 -4.736 1.00 85.25 174 LYS A O 1
ATOM 1340 N N . VAL A 1 175 ? 13.619 -5.390 -2.578 1.00 82.81 175 VAL A N 1
ATOM 1341 C CA . VAL A 1 175 ? 12.612 -4.364 -2.282 1.00 82.81 175 VAL A CA 1
ATOM 1342 C C . VAL A 1 175 ? 13.320 -3.096 -1.834 1.00 82.81 175 VAL A C 1
ATOM 1344 O O . VAL A 1 175 ? 14.185 -3.137 -0.964 1.00 82.81 175 VAL A O 1
ATOM 1347 N N . VAL A 1 176 ? 12.949 -1.969 -2.429 1.00 86.12 176 VAL A N 1
ATOM 1348 C CA . VAL A 1 176 ? 13.493 -0.650 -2.106 1.00 86.12 176 VAL A CA 1
ATOM 1349 C C . VAL A 1 176 ? 12.347 0.254 -1.678 1.00 86.12 176 VAL A C 1
ATOM 1351 O O . VAL A 1 176 ? 11.343 0.370 -2.376 1.00 86.12 176 VAL A O 1
ATOM 1354 N N . ALA A 1 177 ? 12.481 0.899 -0.522 1.00 84.19 177 ALA A N 1
ATOM 1355 C CA . ALA A 1 177 ? 11.562 1.958 -0.126 1.00 84.19 177 ALA A CA 1
ATOM 1356 C C . ALA A 1 177 ? 11.925 3.242 -0.881 1.00 84.19 177 ALA A C 1
ATOM 1358 O O . ALA A 1 177 ? 13.064 3.703 -0.784 1.00 84.19 177 ALA A O 1
ATOM 1359 N N . SER A 1 178 ? 10.981 3.819 -1.627 1.00 82.94 178 SER A N 1
ATOM 1360 C CA . SER A 1 178 ? 11.241 5.066 -2.352 1.00 82.94 178 SER A CA 1
ATOM 1361 C C . SER A 1 178 ? 11.344 6.258 -1.408 1.00 82.94 178 SER A C 1
ATOM 1363 O O . SER A 1 178 ? 10.683 6.306 -0.367 1.00 82.94 178 SER A O 1
ATOM 1365 N N . ARG A 1 179 ? 12.130 7.255 -1.815 1.00 80.19 179 ARG A N 1
ATOM 1366 C CA . ARG A 1 179 ? 12.316 8.516 -1.094 1.00 80.19 179 ARG A CA 1
ATOM 1367 C C . ARG A 1 179 ? 12.109 9.703 -2.018 1.00 80.19 179 ARG A C 1
ATOM 1369 O O . ARG A 1 179 ? 12.262 9.593 -3.230 1.00 80.19 179 ARG A O 1
ATOM 1376 N N . VAL A 1 180 ? 11.745 10.832 -1.425 1.00 75.50 180 VAL A N 1
ATOM 1377 C CA . VAL A 1 180 ? 11.557 12.094 -2.131 1.00 75.50 180 VAL A CA 1
ATOM 1378 C C . VAL A 1 180 ? 12.348 13.175 -1.419 1.00 75.50 180 VAL A C 1
ATOM 1380 O O . VAL A 1 180 ? 11.939 13.657 -0.366 1.00 75.50 180 VAL A O 1
ATOM 1383 N N . ASP A 1 181 ? 13.437 13.614 -2.044 1.00 63.91 181 ASP A N 1
ATOM 1384 C CA . ASP A 1 181 ? 14.263 14.705 -1.515 1.00 63.91 181 ASP A CA 1
ATOM 1385 C C . ASP A 1 181 ? 13.563 16.075 -1.641 1.00 63.91 181 ASP A C 1
ATOM 1387 O O . ASP A 1 181 ? 13.876 17.016 -0.912 1.00 63.91 181 ASP A O 1
ATOM 1391 N N . SER A 1 182 ? 12.588 16.212 -2.557 1.00 58.34 182 SER A N 1
ATOM 1392 C CA . SER A 1 182 ? 11.797 17.439 -2.728 1.00 58.34 182 SER A CA 1
ATOM 1393 C C . SER A 1 182 ? 10.320 17.180 -3.074 1.00 58.34 182 SER A C 1
ATOM 1395 O O . SER A 1 182 ? 9.998 16.813 -4.208 1.00 58.34 182 SER A O 1
ATOM 1397 N N . PRO A 1 183 ? 9.385 17.462 -2.148 1.00 55.12 183 PRO A N 1
ATOM 1398 C CA . PRO A 1 183 ? 7.938 17.313 -2.350 1.00 55.12 183 PRO A CA 1
ATOM 1399 C C . PRO A 1 183 ? 7.358 18.073 -3.550 1.00 55.12 183 PRO A C 1
ATOM 1401 O O . PRO A 1 183 ? 6.361 17.655 -4.141 1.00 55.12 183 PRO A O 1
ATOM 1404 N N . ARG A 1 184 ? 8.006 19.179 -3.950 1.00 51.62 184 ARG A N 1
ATOM 1405 C CA . ARG A 1 184 ? 7.570 20.018 -5.079 1.00 51.62 184 ARG A CA 1
ATOM 1406 C C . ARG A 1 184 ? 7.583 19.275 -6.416 1.00 51.62 184 ARG A C 1
ATOM 1408 O O . ARG A 1 184 ? 6.821 19.652 -7.299 1.00 51.62 184 ARG A O 1
ATOM 1415 N N . ALA A 1 185 ? 8.396 18.228 -6.559 1.00 53.09 185 ALA A N 1
ATOM 1416 C CA . ALA A 1 185 ? 8.516 17.466 -7.801 1.00 53.09 185 ALA A CA 1
ATOM 1417 C C . ALA A 1 185 ? 7.274 16.609 -8.126 1.00 53.09 185 ALA A C 1
ATOM 1419 O O . ALA A 1 185 ? 7.075 16.242 -9.278 1.00 53.09 185 ALA A O 1
ATOM 1420 N N . ILE A 1 186 ? 6.429 16.306 -7.132 1.00 58.62 186 ILE A N 1
ATOM 1421 C CA . ILE A 1 186 ? 5.314 15.345 -7.266 1.00 58.62 186 ILE A CA 1
ATOM 1422 C C . ILE A 1 186 ? 3.952 16.060 -7.332 1.00 58.62 186 ILE A C 1
ATOM 1424 O O . ILE A 1 186 ? 2.913 15.440 -7.550 1.00 58.62 186 ILE A O 1
ATOM 1428 N N . GLY A 1 187 ? 3.927 17.389 -7.159 1.00 57.47 187 GLY A N 1
ATOM 1429 C CA . GLY A 1 187 ? 2.679 18.159 -7.094 1.00 57.47 187 GLY A CA 1
ATOM 1430 C C . GLY A 1 187 ? 1.823 17.840 -5.860 1.00 57.47 187 GLY A C 1
ATOM 1431 O O . GLY A 1 187 ? 0.668 18.253 -5.782 1.00 57.47 187 GLY A O 1
ATOM 1432 N N . SER A 1 188 ? 2.378 17.115 -4.886 1.00 61.94 188 SER A N 1
ATOM 1433 C CA . SER A 1 188 ? 1.747 16.783 -3.610 1.00 61.94 188 SER A CA 1
ATOM 1434 C C . SER A 1 188 ? 2.292 17.682 -2.496 1.00 61.94 188 SER A C 1
ATOM 1436 O O . SER A 1 188 ? 3.496 17.919 -2.429 1.00 61.94 188 SER A O 1
ATOM 1438 N N . GLY A 1 189 ? 1.435 18.163 -1.590 1.00 62.50 189 GLY A N 1
ATOM 1439 C CA . GLY A 1 189 ? 1.899 18.874 -0.389 1.00 62.50 189 GLY A CA 1
ATOM 1440 C C . GLY A 1 189 ? 2.736 17.969 0.530 1.00 62.50 189 GLY A C 1
ATOM 1441 O O . GLY A 1 189 ? 2.545 16.751 0.521 1.00 62.50 189 GLY A O 1
ATOM 1442 N N . ASN A 1 190 ? 3.632 18.552 1.340 1.00 64.19 190 ASN A N 1
ATOM 1443 C CA . ASN A 1 190 ? 4.511 17.813 2.269 1.00 64.19 190 ASN A CA 1
ATOM 1444 C C . ASN A 1 190 ? 3.740 16.798 3.133 1.00 64.19 190 ASN A C 1
ATOM 1446 O O . ASN A 1 190 ? 4.159 15.651 3.267 1.00 64.19 190 ASN A O 1
ATOM 1450 N N . ASP A 1 191 ? 2.565 17.186 3.632 1.00 79.94 191 ASP A N 1
ATOM 1451 C CA . ASP A 1 191 ? 1.707 16.354 4.484 1.00 79.94 191 ASP A CA 1
ATOM 1452 C C . ASP A 1 191 ? 1.234 15.054 3.813 1.00 79.94 191 ASP A C 1
ATOM 1454 O O . ASP A 1 191 ? 0.858 14.097 4.493 1.00 79.94 191 ASP A O 1
ATOM 1458 N N . ALA A 1 192 ? 1.189 15.011 2.478 1.00 84.62 192 ALA A N 1
ATOM 1459 C CA . ALA A 1 192 ? 0.806 13.815 1.737 1.00 84.62 192 ALA A CA 1
ATOM 1460 C C . ALA A 1 192 ? 1.960 12.806 1.664 1.00 84.62 192 ALA A C 1
ATOM 1462 O O . ALA A 1 192 ? 1.734 11.609 1.825 1.00 84.62 192 ALA A O 1
ATOM 1463 N N . LEU A 1 193 ? 3.192 13.288 1.480 1.00 87.00 193 LEU A N 1
ATOM 1464 C CA . LEU A 1 193 ? 4.382 12.440 1.396 1.00 87.00 193 LEU A CA 1
ATOM 1465 C C . LEU A 1 193 ? 4.862 11.947 2.765 1.00 87.00 193 LEU A C 1
ATOM 1467 O O . LEU A 1 193 ? 5.394 10.842 2.844 1.00 87.00 193 LEU A O 1
ATOM 1471 N N . GLY A 1 194 ? 4.605 12.696 3.843 1.00 89.19 194 GLY A N 1
ATOM 1472 C CA . GLY A 1 194 ? 4.910 12.276 5.221 1.00 89.19 194 GLY A CA 1
ATOM 1473 C C . GLY A 1 194 ? 4.109 11.062 5.718 1.00 89.19 194 GLY A C 1
ATOM 1474 O O . GLY A 1 194 ? 4.360 10.550 6.801 1.00 89.19 194 GLY A O 1
ATOM 1475 N N . LYS A 1 195 ? 3.147 10.573 4.928 1.00 91.44 195 LYS A N 1
ATOM 1476 C CA . LYS A 1 195 ? 2.344 9.364 5.201 1.00 91.44 195 LYS A CA 1
ATOM 1477 C C . LYS A 1 195 ? 2.231 8.435 3.988 1.00 91.44 195 LYS A C 1
ATOM 1479 O O . LYS A 1 195 ? 1.354 7.570 3.942 1.00 91.44 195 LYS A O 1
ATOM 1484 N N . HIS A 1 196 ? 3.066 8.654 2.977 1.00 93.75 196 HIS A N 1
ATOM 1485 C CA . HIS A 1 196 ? 3.095 7.846 1.770 1.00 93.75 196 HIS A CA 1
ATOM 1486 C C . HIS A 1 196 ? 4.223 6.832 1.862 1.00 93.75 196 HIS A C 1
ATOM 1488 O O . HIS A 1 196 ? 5.372 7.218 2.005 1.00 93.75 196 HIS A O 1
ATOM 1494 N N . TYR A 1 197 ? 3.903 5.553 1.753 1.00 95.12 197 TYR A N 1
ATOM 1495 C CA . TYR A 1 197 ? 4.872 4.470 1.743 1.00 95.12 197 TYR A CA 1
ATOM 1496 C C . TYR A 1 197 ? 4.871 3.865 0.350 1.00 95.12 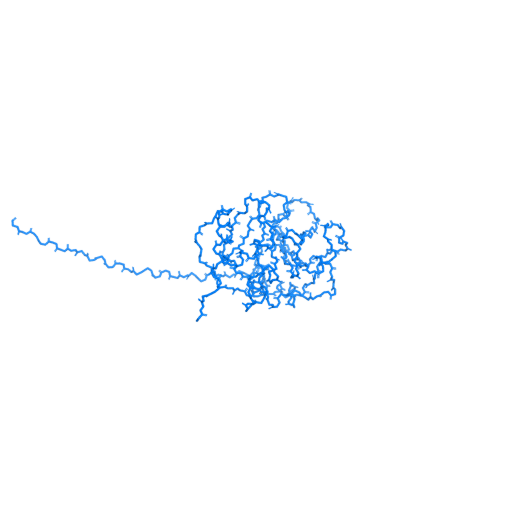197 TYR A C 1
ATOM 1498 O O . TYR A 1 197 ? 3.851 3.321 -0.064 1.00 95.12 197 TYR A O 1
ATOM 1506 N N . GLN A 1 198 ? 5.990 3.941 -0.364 1.00 94.31 198 GLN A N 1
ATOM 1507 C CA . GLN A 1 198 ? 6.146 3.272 -1.651 1.00 94.31 198 GLN A CA 1
ATOM 1508 C C . GLN A 1 198 ? 7.239 2.213 -1.572 1.00 94.31 198 GLN A C 1
ATOM 1510 O O . GLN A 1 198 ? 8.378 2.504 -1.209 1.00 94.31 198 GLN A O 1
ATOM 1515 N N . LEU A 1 199 ? 6.880 0.992 -1.957 1.00 93.38 199 LEU A N 1
ATOM 1516 C CA . LEU A 1 199 ? 7.783 -0.140 -2.093 1.00 93.38 199 LEU A CA 1
ATOM 1517 C C . LEU A 1 199 ? 7.989 -0.440 -3.579 1.00 93.38 199 LEU A C 1
ATOM 1519 O O . LEU A 1 199 ? 7.046 -0.803 -4.284 1.00 93.38 199 LEU A O 1
ATOM 1523 N N . VAL A 1 200 ? 9.226 -0.312 -4.049 1.00 90.88 200 VAL A N 1
ATOM 1524 C CA . VAL A 1 200 ? 9.652 -0.768 -5.373 1.00 90.88 200 VAL A CA 1
ATOM 1525 C C . VAL A 1 200 ? 10.140 -2.199 -5.240 1.00 90.88 200 VAL A C 1
ATOM 1527 O O . VAL A 1 200 ? 11.117 -2.479 -4.549 1.00 90.88 200 VAL A O 1
ATOM 1530 N N . VAL A 1 201 ? 9.425 -3.120 -5.869 1.00 90.12 201 VAL A N 1
ATOM 1531 C CA . VAL A 1 201 ? 9.679 -4.555 -5.826 1.00 90.12 201 VAL A CA 1
ATOM 1532 C C . VAL A 1 201 ? 10.314 -4.953 -7.152 1.00 90.12 201 VAL A C 1
ATOM 1534 O O . VAL A 1 201 ? 9.657 -4.932 -8.192 1.00 90.12 201 VAL A O 1
ATOM 1537 N N . HIS A 1 202 ? 11.595 -5.305 -7.122 1.00 87.81 202 HIS A N 1
ATOM 1538 C CA . HIS A 1 202 ? 12.346 -5.699 -8.307 1.00 87.81 202 HIS A CA 1
ATOM 1539 C C . HIS A 1 202 ? 12.347 -7.215 -8.487 1.00 87.81 202 HIS A C 1
ATOM 1541 O O . HIS A 1 202 ? 12.562 -7.973 -7.535 1.00 87.81 202 HIS A O 1
ATOM 1547 N N . GLY A 1 203 ? 12.173 -7.635 -9.739 1.00 82.25 203 GLY A N 1
ATOM 1548 C CA . GLY A 1 203 ? 12.277 -9.029 -10.149 1.00 82.25 203 GLY A CA 1
ATOM 1549 C C . GLY A 1 203 ? 11.009 -9.824 -9.844 1.00 82.25 203 GLY A C 1
ATOM 1550 O O . GLY A 1 203 ? 10.321 -9.598 -8.854 1.00 82.25 203 GLY A O 1
ATOM 1551 N N . VAL A 1 204 ? 10.692 -10.785 -10.712 1.00 77.38 204 VAL A N 1
ATOM 1552 C CA . VAL A 1 204 ? 9.555 -11.702 -10.531 1.00 77.38 204 VAL A CA 1
ATOM 1553 C C . VAL A 1 204 ? 10.099 -13.117 -10.404 1.00 77.38 204 VAL A C 1
ATOM 1555 O O . VAL A 1 204 ? 10.033 -13.923 -11.328 1.00 77.38 204 VAL A O 1
ATOM 1558 N N . THR A 1 205 ? 10.709 -13.402 -9.256 1.00 81.88 205 THR A N 1
ATOM 1559 C CA . THR A 1 205 ? 11.294 -14.712 -8.946 1.00 81.88 205 THR A CA 1
ATOM 1560 C C . THR A 1 205 ? 10.753 -15.237 -7.618 1.00 81.88 205 THR A C 1
ATOM 1562 O O . THR A 1 205 ? 10.133 -14.498 -6.851 1.00 81.88 205 THR A O 1
ATOM 1565 N N . SER A 1 206 ? 11.025 -16.505 -7.303 1.00 80.38 206 SER A N 1
ATOM 1566 C CA . SER A 1 206 ? 10.735 -17.068 -5.978 1.00 80.38 206 SER A CA 1
ATOM 1567 C C . SER A 1 206 ? 11.569 -16.444 -4.852 1.00 80.38 206 SER A C 1
ATOM 1569 O O . SER A 1 206 ? 11.236 -16.630 -3.687 1.00 80.38 206 SER A O 1
ATOM 1571 N N . ALA A 1 207 ? 12.656 -15.733 -5.176 1.00 82.25 207 ALA A N 1
ATOM 1572 C CA . ALA A 1 207 ? 13.400 -14.943 -4.197 1.00 82.25 207 ALA A CA 1
ATOM 1573 C C . ALA A 1 207 ? 12.665 -13.635 -3.858 1.00 82.25 207 ALA A C 1
ATOM 1575 O O . ALA A 1 207 ? 12.794 -13.136 -2.741 1.00 82.25 207 ALA A O 1
ATOM 1576 N N . THR A 1 208 ? 11.856 -13.111 -4.787 1.00 80.88 208 THR A N 1
ATOM 1577 C CA . THR A 1 208 ? 11.030 -11.919 -4.558 1.00 80.88 208 THR A CA 1
ATOM 1578 C C . THR A 1 208 ? 9.682 -12.257 -3.928 1.00 80.88 208 THR A C 1
ATOM 1580 O O . THR A 1 208 ? 9.301 -11.672 -2.914 1.00 80.88 208 THR A O 1
ATOM 1583 N N . PHE A 1 209 ? 8.959 -13.208 -4.522 1.00 83.50 209 PHE A N 1
ATOM 1584 C CA . PHE A 1 209 ? 7.591 -13.543 -4.145 1.00 83.50 209 PHE A CA 1
ATOM 1585 C C . PHE A 1 209 ? 7.512 -14.894 -3.449 1.00 83.50 209 PHE A C 1
ATOM 1587 O O . PHE A 1 209 ? 8.078 -15.892 -3.902 1.00 83.50 209 PHE A O 1
ATOM 1594 N N . SER A 1 210 ? 6.725 -14.943 -2.379 1.00 80.75 210 SER A N 1
ATOM 1595 C CA . SER A 1 210 ? 6.406 -16.192 -1.699 1.00 80.75 210 SER A CA 1
ATOM 1596 C C . SER A 1 210 ? 5.528 -17.071 -2.597 1.00 80.75 210 SER A C 1
ATOM 1598 O O . SER A 1 210 ? 4.325 -16.851 -2.735 1.00 80.75 210 SER A O 1
ATOM 1600 N N . VAL A 1 211 ? 6.105 -18.115 -3.199 1.00 67.38 211 VAL A N 1
ATOM 1601 C CA . VAL A 1 211 ? 5.335 -19.101 -3.973 1.00 67.38 211 VAL A CA 1
ATOM 1602 C C . VAL A 1 211 ? 4.583 -20.014 -3.008 1.00 67.38 211 VAL A C 1
ATOM 1604 O O . VAL A 1 211 ? 5.139 -20.969 -2.464 1.00 67.38 211 VAL A O 1
ATOM 1607 N N . ARG A 1 212 ? 3.289 -19.758 -2.801 1.00 63.69 212 ARG A N 1
ATOM 1608 C CA . ARG A 1 212 ? 2.420 -20.696 -2.083 1.00 63.69 212 ARG A CA 1
ATOM 1609 C C . ARG A 1 212 ? 1.729 -21.616 -3.079 1.00 63.69 212 ARG A C 1
ATOM 1611 O O . ARG A 1 212 ? 0.920 -21.172 -3.887 1.00 63.69 212 ARG A O 1
ATOM 1618 N N . ARG A 1 213 ? 2.017 -22.921 -3.012 1.00 49.75 213 ARG A N 1
ATOM 1619 C CA . ARG A 1 213 ? 1.202 -23.915 -3.723 1.00 49.75 213 ARG A CA 1
ATOM 1620 C C . ARG A 1 213 ? -0.207 -23.863 -3.147 1.00 49.75 213 ARG A C 1
ATOM 1622 O O . ARG A 1 213 ? -0.400 -24.148 -1.964 1.00 49.75 213 ARG A O 1
ATOM 1629 N N . LEU A 1 214 ? -1.182 -23.524 -3.984 1.00 45.78 214 LEU A N 1
ATOM 1630 C CA . LEU A 1 214 ? -2.582 -23.728 -3.647 1.00 45.78 214 LEU A CA 1
ATOM 1631 C C . LEU A 1 214 ? -2.760 -25.223 -3.372 1.00 45.78 214 LEU A C 1
ATOM 1633 O O . LEU A 1 214 ? -2.461 -26.059 -4.227 1.00 45.78 214 LEU A O 1
ATOM 1637 N N . LYS A 1 215 ? -3.209 -25.575 -2.163 1.00 41.16 215 LYS A N 1
ATOM 1638 C CA . LYS A 1 215 ? -3.727 -26.922 -1.930 1.00 41.16 215 LYS A CA 1
ATOM 1639 C C . LYS A 1 215 ? -4.936 -27.046 -2.846 1.00 41.16 215 LYS A C 1
ATOM 1641 O O . LYS A 1 215 ? -5.916 -26.333 -2.645 1.00 41.16 215 LYS A O 1
ATOM 1646 N N . SER A 1 216 ? -4.851 -27.892 -3.870 1.00 44.41 216 SER A N 1
ATOM 1647 C CA . SER A 1 216 ? -6.014 -28.224 -4.684 1.00 44.41 216 SER A CA 1
ATOM 1648 C C . SER A 1 216 ? -7.104 -28.699 -3.731 1.00 44.41 216 SER A C 1
ATOM 1650 O O . SER A 1 216 ? -6.913 -29.704 -3.041 1.00 44.41 216 SER A O 1
ATOM 1652 N N . GLN A 1 217 ? -8.224 -27.984 -3.656 1.00 39.16 217 GLN A N 1
ATOM 1653 C CA . GLN A 1 217 ? -9.421 -28.573 -3.080 1.00 39.16 217 GLN A CA 1
ATOM 1654 C C . GLN A 1 217 ? -9.760 -29.761 -3.978 1.00 39.16 217 GLN A C 1
ATOM 1656 O O . GLN A 1 217 ? -10.128 -29.586 -5.138 1.00 39.16 217 GLN A O 1
ATOM 1661 N N . SER A 1 218 ? -9.538 -30.979 -3.484 1.00 39.50 218 SER A N 1
ATOM 1662 C CA . SER A 1 218 ? -10.041 -32.177 -4.138 1.00 39.50 218 SER A CA 1
ATOM 1663 C C . SER A 1 218 ? -11.557 -32.036 -4.175 1.00 39.50 218 SER A C 1
ATOM 1665 O O . SER A 1 218 ? -12.213 -32.161 -3.141 1.00 39.50 218 SER A O 1
ATOM 1667 N N . SER A 1 219 ? -12.096 -31.712 -5.347 1.00 38.62 219 SER A N 1
ATOM 1668 C CA . SER A 1 219 ? -13.527 -31.756 -5.602 1.00 38.62 219 SER A CA 1
ATOM 1669 C C . SER A 1 219 ? -13.987 -33.192 -5.365 1.00 38.62 219 SER A C 1
ATOM 1671 O O . SER A 1 219 ? -13.802 -34.065 -6.212 1.00 38.62 219 SER A O 1
ATOM 1673 N N . GLN A 1 220 ? -14.531 -33.471 -4.180 1.00 36.34 220 GLN A N 1
ATOM 1674 C CA . GLN A 1 220 ? -15.396 -34.625 -4.006 1.00 36.34 220 GLN A CA 1
ATOM 1675 C C . GLN A 1 220 ? -16.721 -34.265 -4.669 1.00 36.34 220 GLN A C 1
ATOM 1677 O O . GLN A 1 220 ? -17.636 -33.753 -4.033 1.00 36.34 220 GLN A O 1
ATOM 1682 N N . VAL A 1 221 ? -16.799 -34.503 -5.977 1.00 37.62 221 VAL A N 1
ATOM 1683 C CA . VAL A 1 221 ? -18.087 -34.636 -6.653 1.00 37.62 221 VAL A CA 1
ATOM 1684 C C . VAL A 1 221 ? -18.711 -35.928 -6.117 1.00 37.62 221 VAL A C 1
ATOM 1686 O O . VAL A 1 221 ? -18.098 -36.989 -6.271 1.00 37.62 221 VAL A O 1
ATOM 1689 N N . PRO A 1 222 ? -19.891 -35.894 -5.477 1.00 38.75 222 PRO A N 1
ATOM 1690 C CA . PRO A 1 222 ? -20.586 -37.116 -5.111 1.00 38.75 222 PRO A CA 1
ATOM 1691 C C . PRO A 1 222 ? -20.940 -37.865 -6.396 1.00 38.75 222 PRO A C 1
ATOM 1693 O O . PRO A 1 222 ? -21.545 -37.297 -7.307 1.00 38.75 222 PRO A O 1
ATOM 1696 N N . ALA A 1 223 ? -20.550 -39.135 -6.482 1.00 40.31 223 ALA A N 1
ATOM 1697 C CA . ALA A 1 223 ? -20.951 -40.005 -7.574 1.00 40.31 223 ALA A CA 1
ATOM 1698 C C . ALA A 1 223 ? -22.484 -40.089 -7.602 1.00 40.31 223 ALA A C 1
ATOM 1700 O O . ALA A 1 223 ? -23.098 -40.689 -6.721 1.00 40.31 223 ALA A O 1
ATOM 1701 N N . ALA A 1 224 ? -23.108 -39.474 -8.606 1.00 42.19 224 ALA A N 1
ATOM 1702 C CA . ALA A 1 224 ? -24.530 -39.636 -8.853 1.00 42.19 224 ALA A CA 1
ATOM 1703 C C . ALA A 1 224 ? -24.792 -41.103 -9.223 1.00 42.19 224 ALA A C 1
ATOM 1705 O O . ALA A 1 224 ? -24.480 -41.554 -10.327 1.00 42.19 224 ALA A O 1
ATOM 1706 N N . THR A 1 225 ? -25.342 -41.867 -8.280 1.00 43.50 225 THR A N 1
ATOM 1707 C CA . THR A 1 225 ? -25.841 -43.219 -8.520 1.00 43.50 225 THR A CA 1
ATOM 1708 C C . THR A 1 225 ? -27.017 -43.127 -9.487 1.00 43.50 225 THR A C 1
ATOM 1710 O O . THR A 1 225 ? -28.116 -42.709 -9.131 1.00 43.50 225 THR A O 1
ATOM 1713 N N . ARG A 1 226 ? -26.776 -43.485 -10.748 1.00 37.44 226 ARG A N 1
ATOM 1714 C CA . ARG A 1 226 ? -27.806 -43.547 -11.783 1.00 37.44 226 ARG A CA 1
ATOM 1715 C C . ARG A 1 226 ? -28.602 -44.841 -11.582 1.00 37.44 226 ARG A C 1
ATOM 1717 O O . ARG A 1 226 ? -28.189 -45.900 -12.044 1.00 37.44 226 ARG A O 1
ATOM 1724 N N . ALA A 1 227 ? -29.714 -44.769 -10.855 1.00 42.94 227 ALA A N 1
ATOM 1725 C CA . ALA A 1 227 ? -30.693 -45.850 -10.826 1.00 42.94 227 ALA A CA 1
ATOM 1726 C C . ALA A 1 227 ? -31.403 -45.907 -12.188 1.00 42.94 227 ALA A C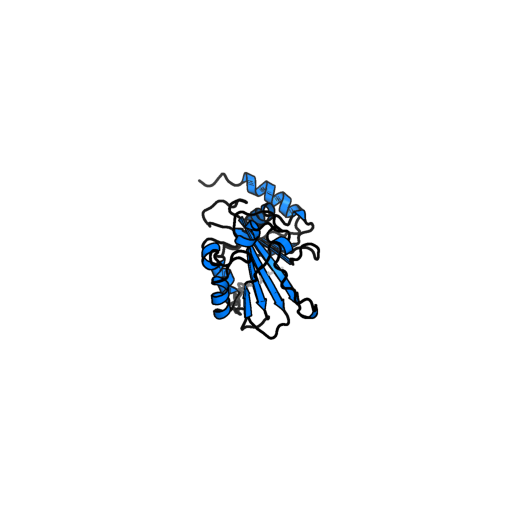 1
ATOM 1728 O O . ALA A 1 227 ? -32.007 -44.928 -12.627 1.00 42.94 227 ALA A O 1
ATOM 1729 N N . VAL A 1 228 ? -31.288 -47.043 -12.874 1.00 43.47 228 VAL A N 1
ATOM 1730 C CA . VAL A 1 228 ? -32.041 -47.355 -14.094 1.00 43.47 228 VAL A CA 1
ATOM 1731 C C . VAL A 1 228 ? -33.413 -47.885 -13.665 1.00 43.47 228 VAL A C 1
ATOM 1733 O O . VAL A 1 228 ? -33.448 -48.882 -12.943 1.00 43.47 228 VAL A O 1
ATOM 1736 N N . PRO A 1 229 ? -34.542 -47.282 -14.076 1.00 41.62 229 PRO A N 1
ATOM 1737 C CA . PRO A 1 229 ? -35.849 -47.880 -13.856 1.00 41.62 229 PRO A CA 1
ATOM 1738 C C . PRO A 1 229 ? -36.051 -49.010 -14.866 1.00 41.62 229 PRO A C 1
ATOM 1740 O O . PRO A 1 229 ? -36.068 -48.789 -16.076 1.00 41.62 229 PRO A O 1
ATOM 1743 N N . THR A 1 230 ? -36.200 -50.232 -14.367 1.00 47.00 230 THR A N 1
ATOM 1744 C CA . THR A 1 230 ? -36.686 -51.373 -15.141 1.00 47.00 230 THR A CA 1
ATOM 1745 C C . THR A 1 230 ? -38.196 -51.222 -15.311 1.00 47.00 230 THR A C 1
ATOM 1747 O O . THR A 1 230 ? -38.949 -51.480 -14.376 1.00 47.00 230 THR A O 1
ATOM 1750 N N . THR A 1 231 ? -38.667 -50.803 -16.485 1.00 51.75 231 THR A N 1
ATOM 1751 C CA . THR A 1 231 ? -40.076 -50.983 -16.855 1.00 51.75 231 THR A CA 1
ATOM 1752 C C . THR A 1 231 ? -40.248 -52.343 -17.518 1.00 51.75 231 THR A C 1
ATOM 1754 O O . THR A 1 231 ? -39.876 -52.546 -18.671 1.00 51.75 231 THR A O 1
ATOM 1757 N N . LEU A 1 232 ? -40.814 -53.273 -16.748 1.00 47.38 232 LEU A N 1
ATOM 1758 C CA . LEU A 1 232 ? -41.586 -54.400 -17.258 1.00 47.38 232 LEU A CA 1
ATOM 1759 C C . LEU A 1 232 ? -42.838 -53.840 -17.942 1.00 47.38 232 LEU A C 1
ATOM 1761 O O . LEU A 1 232 ? -43.589 -53.084 -17.331 1.00 47.38 232 LEU A O 1
ATOM 1765 N N . GLY A 1 233 ? -43.049 -54.214 -19.197 1.00 37.47 233 GLY A N 1
ATOM 1766 C CA . GLY A 1 233 ? -44.280 -53.960 -19.932 1.00 37.47 233 GLY A CA 1
ATOM 1767 C C . GLY A 1 233 ? -44.520 -55.128 -20.872 1.00 37.47 233 GLY A C 1
ATOM 1768 O O . GLY A 1 233 ? -43.988 -55.143 -21.977 1.00 37.47 233 GLY A O 1
ATOM 1769 N N . GLY A 1 234 ? -45.245 -56.129 -20.382 1.00 45.84 234 GLY A N 1
ATOM 1770 C CA . GLY A 1 234 ? -45.943 -57.088 -21.220 1.00 45.84 234 GLY A CA 1
ATOM 1771 C C . GLY A 1 234 ? -47.427 -56.781 -21.122 1.00 45.84 234 GLY A C 1
ATOM 1772 O O . GLY A 1 234 ? -47.937 -56.752 -20.007 1.00 45.84 234 GLY A O 1
ATOM 1773 N N . GLU A 1 235 ? -48.047 -56.519 -22.267 1.00 42.00 235 GLU A N 1
ATOM 1774 C CA . GLU A 1 235 ? -49.274 -57.155 -22.767 1.00 42.00 235 GLU A CA 1
ATOM 1775 C C . GLU A 1 235 ? -49.175 -57.205 -24.297 1.00 42.00 235 GLU A C 1
ATOM 1777 O O . GLU A 1 235 ? -48.675 -56.214 -24.883 1.00 42.00 235 GLU A O 1
#

pLDDT: mean 77.02, std 19.68, range [28.17, 97.94]